Protein AF-A0A9P4HXP0-F1 (afdb_monomer)

Organism: NCBI:txid1314787

Sequence (269 aa):
MPNDDLSQYASSETDFYALLGAAPGQELSEKEINKLYRKATLKCHPDKNPDDPEAAEKFHLLGIAKDVLLDPAVRGLYDNARTAREQKAKANAQLNAKRRKMMADLEAAERGAKRKRGEEVDAEEKLQRELKRLAQDGLRRRREREEKLERERAEEERRESEKNRRKSAAHVFSATKDDLRPSTSQGAGMDAATPRKSSAQQFPGLQSAPSTPAGRFKPPAFSFSPKPSSGSSSSSNFEQSVLARLKAKQEEKRKLEQQIRTEEAEGAT

pLDDT: mean 76.58, std 19.37, range [32.06, 96.38]

Radius of gyration: 51.6 Å; Cα contacts (8 Å, |Δi|>4): 73; chains: 1; bounding box: 84×50×152 Å

Nearest PDB structures (foldseek):
  2ctq-assembly1_A  TM=7.562E-01  e=1.236E-04  Homo sapiens

Mean 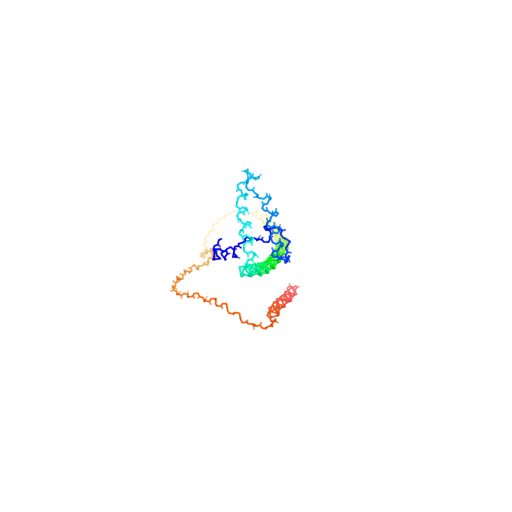predicted aligned error: 19.86 Å

Foldseek 3Di:
DPPVVLLVVLLDPDDLCVLLVHDPPDDDDLVRLVVSLVVNCVVLPCVVCVPDPCSVVSNVSSVSSSVQCNDPVSVVSSVVSVVVVVVVVVVVVVVVVVVVVVVVVVVVVVVVVVVVVVVVVVVVVVVVVVVVVVVVVVVVVVVVVVVVVVVVVVVVVVVVVVVVVVVVVVVVVVVPDDDDYDDDDDDDDDDDDDDDDDDDDDDDDDDDDDDDDDDDDDDPDPPPDDDDDDDDDPVPVVVVVVVVVVVVVVVVVVVVVVVVVVVVVVVVD

InterPro domains:
  IPR001623 DnaJ domain [PF00226] (15-79)
  IPR001623 DnaJ domain [PR00625] (37-52)
  IPR001623 DnaJ domain [PR00625] (54-74)
  IPR001623 DnaJ domain [PS50076] (15-82)
  IPR001623 DnaJ domain [SM00271] (14-74)
  IPR001623 DnaJ domain [cd06257] (15-71)
  IPR036869 Chaperone J-domain superfamily [G3DSA:1.10.287.110] (3-109)
  IPR036869 Chaperone J-domain superfamily [SSF46565] (11-84)
  IPR052094 Pre-mRNA-splicing and ERAD-associated protein [PTHR44313] (8-167)

Structure (mmCIF, N/CA/C/O backbone):
data_AF-A0A9P4HXP0-F1
#
_entry.id   AF-A0A9P4HXP0-F1
#
loop_
_atom_site.group_PDB
_atom_site.id
_atom_site.type_symbol
_atom_site.label_atom_id
_atom_site.label_alt_id
_atom_site.label_comp_id
_atom_site.label_asym_id
_atom_site.label_entity_id
_atom_site.label_seq_id
_atom_site.pdbx_PDB_ins_code
_atom_site.Cartn_x
_atom_site.Cartn_y
_atom_site.Cartn_z
_atom_site.occupancy
_atom_site.B_iso_or_equiv
_atom_site.auth_seq_id
_atom_site.auth_comp_id
_atom_site.auth_asym_id
_atom_site.auth_atom_id
_atom_site.pdbx_PDB_model_num
ATOM 1 N N . MET A 1 1 ? -33.321 -5.482 27.583 1.00 53.44 1 MET A N 1
ATOM 2 C CA . MET A 1 1 ? -33.337 -6.222 26.308 1.00 53.44 1 MET A CA 1
ATOM 3 C C . MET A 1 1 ? -33.005 -7.678 26.598 1.00 53.44 1 MET A C 1
ATOM 5 O O . MET A 1 1 ? -32.256 -7.900 27.546 1.00 53.44 1 MET A O 1
ATOM 9 N N . PRO A 1 2 ? -33.583 -8.653 25.883 1.00 63.62 2 PRO A N 1
ATOM 10 C CA . PRO A 1 2 ? -33.172 -10.054 25.978 1.00 63.62 2 PRO A CA 1
ATOM 11 C C . PRO A 1 2 ? -31.699 -10.206 25.569 1.00 63.62 2 PRO A C 1
ATOM 13 O O . PRO A 1 2 ? -31.248 -9.513 24.660 1.00 63.62 2 PRO A O 1
ATOM 16 N N . ASN A 1 3 ? -30.954 -11.114 26.206 1.00 62.19 3 ASN A N 1
ATOM 17 C CA . ASN A 1 3 ? -29.514 -11.292 25.955 1.00 62.19 3 ASN A CA 1
ATOM 18 C C . ASN A 1 3 ? -29.167 -11.684 24.506 1.00 62.19 3 ASN A C 1
ATOM 20 O O . ASN A 1 3 ? -28.092 -11.327 24.024 1.00 62.19 3 ASN A O 1
ATOM 24 N N . ASP A 1 4 ? -30.073 -12.361 23.794 1.00 65.88 4 ASP A N 1
ATOM 25 C CA . ASP A 1 4 ? -29.856 -12.764 22.397 1.00 65.88 4 ASP A CA 1
ATOM 26 C C . ASP A 1 4 ? -29.686 -11.565 21.451 1.00 65.88 4 ASP A C 1
ATOM 28 O O . ASP A 1 4 ? -28.867 -11.622 20.530 1.00 65.88 4 ASP A O 1
ATOM 32 N N . ASP A 1 5 ? -30.359 -10.443 21.718 1.00 76.88 5 ASP A N 1
ATOM 33 C CA . ASP A 1 5 ? -30.249 -9.237 20.891 1.00 76.88 5 ASP A CA 1
ATOM 34 C C . ASP A 1 5 ? -28.881 -8.557 21.062 1.00 76.88 5 ASP A C 1
ATOM 36 O O . ASP A 1 5 ? -28.326 -8.020 20.104 1.00 76.88 5 ASP A O 1
ATOM 40 N N . LEU A 1 6 ? -28.274 -8.635 22.254 1.00 82.38 6 LEU A N 1
ATOM 41 C CA . LEU A 1 6 ? -26.961 -8.034 22.521 1.00 82.38 6 LEU A CA 1
ATOM 42 C C . LEU A 1 6 ? -25.824 -8.727 21.758 1.00 82.38 6 LEU A C 1
ATOM 44 O O . LEU A 1 6 ? -24.848 -8.079 21.371 1.00 82.38 6 LEU A O 1
ATOM 48 N N . SER A 1 7 ? -25.953 -10.031 21.504 1.00 81.69 7 SER A N 1
ATOM 49 C CA . SER A 1 7 ? -24.954 -10.810 20.762 1.00 81.69 7 SER A CA 1
ATOM 50 C C . SER A 1 7 ? -24.792 -10.343 19.308 1.00 81.69 7 SER A C 1
ATOM 52 O O . SER A 1 7 ? -23.685 -10.357 18.762 1.00 81.69 7 SER A O 1
ATOM 54 N N . GLN A 1 8 ? -25.872 -9.853 18.693 1.00 84.38 8 GLN A N 1
ATOM 55 C CA . GLN A 1 8 ? -25.852 -9.318 17.331 1.00 84.38 8 GLN A CA 1
ATOM 56 C C . GLN A 1 8 ? -24.997 -8.049 17.266 1.00 84.38 8 GLN A C 1
ATOM 58 O O . GLN A 1 8 ? -24.161 -7.885 16.373 1.00 84.38 8 GLN A O 1
ATOM 63 N N . TYR A 1 9 ? -25.129 -7.192 18.279 1.00 82.94 9 TYR A N 1
ATOM 64 C CA . TYR A 1 9 ? -24.338 -5.974 18.409 1.00 82.94 9 TYR A CA 1
ATOM 65 C C . TYR A 1 9 ? -22.865 -6.252 18.728 1.00 82.94 9 TYR A C 1
ATOM 67 O O . TYR A 1 9 ? -22.007 -5.485 18.295 1.00 82.94 9 TYR A O 1
ATOM 75 N N . ALA A 1 10 ? -22.526 -7.373 19.371 1.00 81.38 10 ALA A N 1
ATOM 76 C CA . ALA A 1 10 ? -21.128 -7.766 19.592 1.00 81.38 10 ALA A CA 1
ATOM 77 C C . ALA A 1 10 ? -20.349 -7.997 18.278 1.00 81.38 10 ALA A C 1
ATOM 79 O O . ALA A 1 10 ? -19.135 -7.792 18.211 1.00 81.38 10 ALA A O 1
ATOM 80 N N . SER A 1 11 ? -21.046 -8.376 17.204 1.00 80.25 11 SER A N 1
ATOM 81 C CA . SER A 1 11 ? -20.449 -8.563 15.874 1.00 80.25 11 SER A CA 1
ATOM 82 C C . SER A 1 11 ? -20.436 -7.288 15.023 1.00 80.25 11 SER A C 1
ATOM 84 O O . SER A 1 11 ? -19.863 -7.287 13.934 1.00 80.25 11 SER A O 1
ATOM 86 N N . SER A 1 12 ? -21.054 -6.203 15.500 1.00 80.94 12 SER A N 1
ATOM 87 C CA . SER A 1 12 ? -21.196 -4.957 14.746 1.00 80.94 12 SER A CA 1
ATOM 88 C C . SER A 1 12 ? -19.871 -4.203 14.581 1.00 80.94 12 SER A C 1
ATOM 90 O O . SER A 1 12 ? -18.922 -4.355 15.358 1.00 80.94 12 SER A O 1
ATOM 92 N N . GLU A 1 13 ? -19.793 -3.372 13.538 1.00 80.06 13 GLU A N 1
ATOM 93 C CA . GLU A 1 13 ? -18.596 -2.590 13.199 1.00 80.06 13 GLU A CA 1
ATOM 94 C C . GLU A 1 13 ? -18.319 -1.424 14.162 1.00 80.06 13 GLU A C 1
ATOM 96 O O . GLU A 1 13 ? -17.215 -0.883 14.157 1.00 80.06 13 GLU A O 1
ATOM 101 N N . THR A 1 14 ? -19.281 -1.064 15.015 1.00 86.38 14 THR A N 1
ATOM 102 C CA . THR A 1 14 ? -19.185 0.085 15.920 1.00 86.38 14 THR A CA 1
ATOM 103 C C . THR A 1 14 ? -18.267 -0.181 17.108 1.00 86.38 14 THR A C 1
ATOM 105 O O . THR A 1 14 ? -18.372 -1.223 17.752 1.00 86.38 14 THR A O 1
ATOM 108 N N . ASP A 1 15 ? -17.405 0.788 17.438 1.00 89.50 15 ASP A N 1
ATOM 109 C CA . ASP A 1 15 ? -16.528 0.694 18.608 1.00 89.50 15 ASP A CA 1
ATOM 110 C C . ASP A 1 15 ? -17.211 1.229 19.881 1.00 89.50 15 ASP A C 1
ATOM 112 O O . ASP A 1 15 ? -17.262 2.438 20.126 1.00 89.50 15 ASP A O 1
ATOM 116 N N . PHE A 1 16 ? -17.723 0.323 20.716 1.00 91.00 16 PHE A N 1
ATOM 117 C CA . PHE A 1 16 ? -18.413 0.657 21.965 1.00 91.00 16 PHE A CA 1
ATOM 118 C C . PHE A 1 16 ? -17.507 1.293 23.028 1.00 91.00 16 PHE A C 1
ATOM 120 O O . PHE A 1 16 ? -17.979 2.121 23.812 1.00 91.00 16 PHE A O 1
ATOM 127 N N . TYR A 1 17 ? -16.206 0.976 23.043 1.00 91.00 17 TYR A N 1
ATOM 128 C CA . TYR A 1 17 ? -15.264 1.616 23.967 1.00 91.00 17 TYR A CA 1
ATOM 129 C C . TYR A 1 17 ? -15.032 3.075 23.569 1.00 91.00 17 TYR A C 1
ATOM 131 O O . TYR A 1 17 ? -15.075 3.966 24.422 1.00 91.00 17 TYR A O 1
ATOM 139 N N . ALA A 1 18 ? -14.854 3.329 22.269 1.00 90.50 18 ALA A N 1
ATOM 140 C CA . ALA A 1 18 ? -14.714 4.682 21.742 1.00 90.50 18 ALA A CA 1
ATOM 141 C C . ALA A 1 18 ? -15.996 5.507 21.943 1.00 90.50 18 ALA A C 1
ATOM 143 O O . ALA A 1 18 ? -15.914 6.677 22.314 1.00 90.50 18 ALA A O 1
ATOM 144 N N . LEU A 1 19 ? -17.174 4.892 21.781 1.00 91.19 19 LEU A N 1
ATOM 145 C CA . LEU A 1 19 ? -18.463 5.562 21.977 1.00 91.19 19 LEU A CA 1
ATOM 146 C C . LEU A 1 19 ? -18.665 6.044 23.425 1.00 91.19 19 LEU A C 1
ATOM 148 O O . LEU A 1 19 ? -19.164 7.144 23.653 1.00 91.19 19 LEU A O 1
ATOM 152 N N . LEU A 1 20 ? -18.220 5.260 24.411 1.00 90.75 20 LEU A N 1
ATOM 153 C CA . LEU A 1 20 ? -18.214 5.660 25.825 1.00 90.75 20 LEU A CA 1
ATOM 154 C C . LEU A 1 20 ? -17.103 6.670 26.168 1.00 90.75 20 LEU A C 1
ATOM 156 O O . LEU A 1 20 ? -17.081 7.210 27.277 1.00 90.75 20 LEU A O 1
ATOM 160 N N . GLY A 1 21 ? -16.192 6.947 25.231 1.00 88.38 21 GLY A N 1
ATOM 161 C CA . GLY A 1 21 ? -15.063 7.857 25.412 1.00 88.38 21 GLY A CA 1
ATOM 162 C C . GLY A 1 21 ? -13.899 7.250 26.195 1.00 88.38 21 GLY A C 1
ATOM 163 O O . GLY A 1 21 ? -13.184 7.981 26.882 1.00 88.38 21 GLY A O 1
ATOM 164 N N . ALA A 1 22 ? -13.728 5.929 26.141 1.00 89.50 22 ALA A N 1
ATOM 165 C CA . ALA A 1 22 ? -12.582 5.254 26.734 1.00 89.50 22 ALA A CA 1
ATOM 166 C C . ALA A 1 22 ? -11.331 5.392 25.858 1.00 89.50 22 ALA A C 1
ATOM 168 O O . ALA A 1 22 ? -11.416 5.478 24.631 1.00 89.50 22 ALA A O 1
ATOM 169 N N . ALA A 1 23 ? -10.155 5.391 26.488 1.00 85.50 23 ALA A N 1
ATOM 170 C CA . ALA A 1 23 ? -8.898 5.390 25.755 1.00 85.50 23 ALA A CA 1
ATOM 171 C C . ALA A 1 23 ? -8.666 4.027 25.066 1.00 85.50 23 ALA A C 1
ATOM 173 O O . ALA A 1 23 ? -9.051 2.982 25.603 1.00 85.50 23 ALA A O 1
ATOM 174 N N . PRO A 1 24 ? -8.019 4.003 23.887 1.00 78.81 24 PRO A N 1
ATOM 175 C CA . PRO A 1 24 ? -7.714 2.757 23.194 1.00 78.81 24 PRO A CA 1
ATOM 176 C C . PRO A 1 24 ? -6.791 1.877 24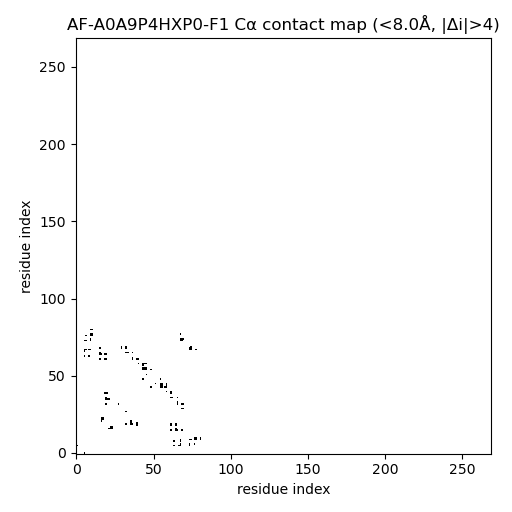.049 1.00 78.81 24 PRO A C 1
ATOM 178 O O . PRO A 1 24 ? -5.740 2.324 24.498 1.00 78.81 24 PRO A O 1
ATOM 181 N N . GLY A 1 25 ? -7.187 0.621 24.266 1.00 75.56 25 GLY A N 1
ATOM 182 C CA . GLY A 1 25 ? -6.420 -0.344 25.063 1.00 75.56 25 GLY A CA 1
ATOM 183 C C . GLY A 1 25 ? -6.584 -0.210 26.580 1.00 75.56 25 GLY A C 1
ATOM 184 O O . GLY A 1 25 ? -5.895 -0.907 27.316 1.00 75.56 25 GLY A O 1
ATOM 185 N N . GLN A 1 26 ? -7.480 0.658 27.061 1.00 82.56 26 GLN A N 1
ATOM 186 C CA . GLN A 1 26 ? -7.792 0.745 28.484 1.00 82.56 26 GLN A CA 1
ATOM 187 C C . GLN A 1 26 ? -8.734 -0.390 28.904 1.00 82.56 26 GLN A C 1
ATOM 189 O O . GLN A 1 26 ? -9.837 -0.525 28.372 1.00 82.56 26 GLN A O 1
ATOM 194 N N . GLU A 1 27 ? -8.329 -1.169 29.905 1.00 82.75 27 GLU A N 1
ATOM 195 C CA . GLU A 1 27 ? -9.231 -2.102 30.575 1.00 82.75 27 GLU A CA 1
ATOM 196 C C . GLU A 1 27 ? -10.169 -1.329 31.503 1.00 82.75 27 GLU A C 1
ATOM 198 O O . GLU A 1 27 ? -9.728 -0.655 32.431 1.00 82.75 27 GLU A O 1
ATOM 203 N N . LEU A 1 28 ? -11.473 -1.409 31.237 1.00 86.81 28 LEU A N 1
ATOM 204 C CA . LEU A 1 28 ? -12.489 -0.766 32.064 1.00 86.81 28 LEU A CA 1
ATOM 205 C C . LEU A 1 28 ? -13.119 -1.770 33.025 1.00 86.81 28 LEU A C 1
ATOM 207 O O . LEU A 1 28 ? -13.612 -2.828 32.608 1.00 86.81 28 LEU A O 1
ATOM 211 N N . SER A 1 29 ? -13.181 -1.379 34.295 1.00 91.31 29 SER A N 1
ATOM 212 C CA . SER A 1 29 ? -14.032 -2.031 35.293 1.00 91.31 29 SER A CA 1
ATOM 213 C C . SER A 1 29 ? -15.500 -1.622 35.103 1.00 91.31 29 SER A C 1
ATOM 215 O O . SER A 1 29 ? -15.795 -0.525 34.625 1.00 91.31 29 SER A O 1
ATOM 217 N N . GLU A 1 30 ? -16.449 -2.449 35.546 1.00 92.06 30 GLU A N 1
ATOM 218 C CA . GLU A 1 30 ? -17.895 -2.159 35.506 1.00 92.06 30 GLU A CA 1
ATOM 219 C C . GLU A 1 30 ? -18.257 -0.790 36.112 1.00 92.06 30 GLU A C 1
ATOM 221 O O . GLU A 1 30 ? -19.127 -0.068 35.612 1.00 92.06 30 GLU A O 1
ATOM 226 N N . LYS A 1 31 ? -17.559 -0.386 37.183 1.00 92.56 31 LYS A N 1
ATOM 227 C CA . LYS A 1 31 ? -17.748 0.928 37.823 1.00 92.56 31 LYS A CA 1
ATOM 228 C C . LYS A 1 31 ? -17.354 2.077 36.893 1.00 92.56 31 LYS A C 1
ATOM 230 O O . LYS A 1 31 ? -18.012 3.118 36.878 1.00 92.56 31 LYS A O 1
ATOM 235 N N . GLU A 1 32 ? -16.294 1.891 36.115 1.00 92.44 32 GLU A N 1
ATOM 236 C CA . GLU A 1 32 ? -15.801 2.885 35.164 1.00 92.44 32 GLU A CA 1
ATOM 237 C C . GLU A 1 32 ? -16.703 2.971 33.937 1.00 92.44 32 GLU A C 1
ATOM 239 O O . GLU A 1 32 ? -17.045 4.081 33.534 1.00 92.44 32 GLU A O 1
ATOM 244 N N . ILE A 1 33 ? -17.179 1.831 33.424 1.00 93.12 33 ILE A N 1
ATOM 245 C CA . ILE A 1 33 ? -18.159 1.767 32.327 1.00 93.12 33 ILE A CA 1
ATOM 246 C C . ILE A 1 33 ? -19.406 2.575 32.694 1.00 93.12 33 ILE A C 1
ATOM 248 O O . ILE A 1 33 ? -19.821 3.461 31.949 1.00 93.12 33 ILE A O 1
ATOM 252 N N . ASN A 1 34 ? -19.954 2.364 33.893 1.00 93.00 34 ASN A N 1
ATOM 253 C CA . ASN A 1 34 ? -21.115 3.118 34.368 1.00 93.00 34 ASN A CA 1
ATOM 254 C C . ASN A 1 34 ? -20.830 4.622 34.529 1.00 93.00 34 ASN A C 1
ATOM 256 O O . ASN A 1 34 ? -21.698 5.455 34.255 1.00 93.00 34 ASN A O 1
ATOM 260 N N . LYS A 1 35 ? -19.620 4.997 34.961 1.00 94.00 35 LYS A N 1
ATOM 261 C CA . LYS A 1 35 ? -19.204 6.403 35.086 1.00 94.00 35 LYS A CA 1
ATOM 262 C C . LYS A 1 35 ? -19.075 7.078 33.719 1.00 94.00 35 LYS A C 1
ATOM 264 O O . LYS A 1 35 ? -19.518 8.216 33.567 1.00 94.00 35 LYS A O 1
ATOM 269 N N . LEU A 1 36 ? -18.475 6.397 32.746 1.00 93.50 36 LEU A N 1
ATOM 270 C CA . LEU A 1 36 ? -18.322 6.879 31.374 1.00 93.50 36 LEU A CA 1
ATOM 271 C C . LEU A 1 36 ? -19.674 6.986 30.672 1.00 93.50 36 LEU A C 1
ATOM 273 O O . LEU A 1 36 ? -19.976 8.039 30.118 1.00 93.50 36 LEU A O 1
ATOM 277 N N . TYR A 1 37 ? -20.531 5.974 30.817 1.00 94.69 37 TYR A N 1
ATOM 278 C CA . TYR A 1 37 ? -21.897 5.985 30.302 1.00 94.69 37 TYR A CA 1
ATOM 279 C C . TYR A 1 37 ? -22.671 7.215 30.779 1.00 94.69 37 TYR A C 1
ATOM 281 O O . TYR A 1 37 ? -23.190 7.961 29.959 1.00 94.69 37 TYR A O 1
ATOM 289 N N . ARG A 1 38 ? -22.672 7.502 32.090 1.00 93.12 38 ARG A N 1
ATOM 290 C CA . ARG A 1 38 ? -23.335 8.700 32.642 1.00 93.12 38 ARG A CA 1
ATOM 291 C C . ARG A 1 38 ? -22.795 9.999 32.043 1.00 93.12 38 ARG A C 1
ATOM 293 O O . ARG A 1 38 ? -23.555 10.925 31.789 1.00 93.12 38 ARG A O 1
ATOM 300 N N . LYS A 1 39 ? -21.480 10.090 31.826 1.00 93.31 39 LYS A N 1
ATOM 301 C CA . LYS A 1 39 ? -20.865 11.272 31.203 1.00 93.31 39 LYS A CA 1
ATOM 302 C C . LYS A 1 39 ? -21.239 11.404 29.728 1.00 93.31 39 LYS A C 1
ATOM 304 O O . LYS A 1 39 ? -21.420 12.525 29.264 1.00 93.31 39 LYS A O 1
ATOM 309 N N . ALA A 1 40 ? -21.314 10.294 29.001 1.00 92.31 40 ALA A N 1
ATOM 310 C CA . ALA A 1 40 ? -21.646 10.271 27.582 1.00 92.31 40 ALA A CA 1
ATOM 311 C C . ALA A 1 40 ? -23.136 10.566 27.343 1.00 92.31 40 ALA A C 1
ATOM 313 O O . ALA A 1 40 ? -23.466 11.408 26.513 1.00 92.31 40 ALA A O 1
ATOM 314 N N . THR A 1 41 ? -24.037 9.980 28.134 1.00 91.50 41 THR A N 1
ATOM 315 C CA . THR A 1 41 ? -25.484 10.215 28.006 1.00 91.50 41 THR A CA 1
ATOM 316 C C . THR A 1 41 ? -25.886 11.642 28.336 1.00 91.50 41 THR A C 1
ATOM 318 O O . THR A 1 41 ? -26.741 12.191 27.655 1.00 91.50 41 THR A O 1
ATOM 321 N N . LEU A 1 42 ? -25.244 12.284 29.318 1.00 90.94 42 LEU A N 1
ATOM 322 C CA . LEU A 1 42 ? -25.490 13.700 29.618 1.00 90.94 42 LEU A CA 1
ATOM 323 C C . LEU A 1 42 ? -25.130 14.629 28.451 1.00 90.94 42 LEU A C 1
ATOM 325 O O . LEU A 1 42 ? -25.738 15.689 28.320 1.00 90.94 42 LEU A O 1
ATOM 329 N N . LYS A 1 43 ? -24.150 14.246 27.624 1.00 88.88 43 LYS A N 1
ATOM 330 C CA . LYS A 1 43 ? -23.747 15.009 26.434 1.00 88.88 43 LYS A CA 1
ATOM 331 C C . LYS A 1 43 ? -24.702 14.787 25.265 1.00 88.88 43 LYS A C 1
ATOM 333 O O . LYS A 1 43 ? -24.997 15.735 24.553 1.00 88.88 43 LYS A O 1
ATOM 338 N N . CYS A 1 44 ? -25.181 13.557 25.086 1.00 89.38 44 CYS A N 1
ATOM 339 C CA . CYS A 1 44 ? -26.028 13.152 23.960 1.00 89.38 44 CYS A CA 1
ATOM 340 C C . CYS A 1 44 ? -27.516 13.026 24.337 1.00 89.38 44 CYS A C 1
ATOM 342 O O . CYS A 1 44 ? -28.246 12.282 23.695 1.00 89.38 44 CYS A O 1
ATOM 344 N N . HIS A 1 45 ? -27.978 13.701 25.393 1.00 87.62 45 HIS A N 1
ATOM 345 C CA . HIS A 1 45 ? -29.357 13.556 25.857 1.00 87.62 45 HIS A CA 1
ATOM 346 C C . HIS A 1 45 ? -30.338 14.225 24.874 1.00 87.62 45 HIS A C 1
ATOM 348 O O . HIS A 1 45 ? -30.161 15.413 24.592 1.00 87.62 45 HIS A O 1
ATOM 354 N N . PRO A 1 46 ? -31.394 13.533 24.404 1.00 88.62 46 PRO A N 1
ATOM 355 C CA . PRO A 1 46 ? -32.307 14.072 23.389 1.00 88.62 46 PRO A CA 1
ATOM 356 C C . PRO A 1 46 ? -33.068 15.321 23.866 1.00 88.62 46 PRO A C 1
ATOM 358 O O . PRO A 1 46 ? -33.280 16.238 23.089 1.00 88.62 46 PRO A O 1
ATOM 361 N N . ASP A 1 47 ? -33.391 15.413 25.162 1.00 88.75 47 ASP A N 1
ATOM 362 C CA . ASP A 1 47 ? -34.042 16.603 25.755 1.00 88.75 47 ASP A CA 1
ATOM 363 C C . ASP A 1 47 ? -33.152 17.861 25.736 1.00 88.75 47 ASP A C 1
ATOM 365 O O . ASP A 1 47 ? -33.643 18.979 25.650 1.00 88.75 47 ASP A O 1
ATOM 369 N N . LYS A 1 48 ? -31.823 17.690 25.811 1.00 86.75 48 LYS A N 1
ATOM 370 C CA . LYS A 1 48 ? -30.871 18.815 25.799 1.00 86.75 48 LYS A CA 1
ATOM 371 C C . LYS A 1 48 ? -30.435 19.206 24.392 1.00 86.75 48 LYS A C 1
ATOM 373 O O . LYS A 1 48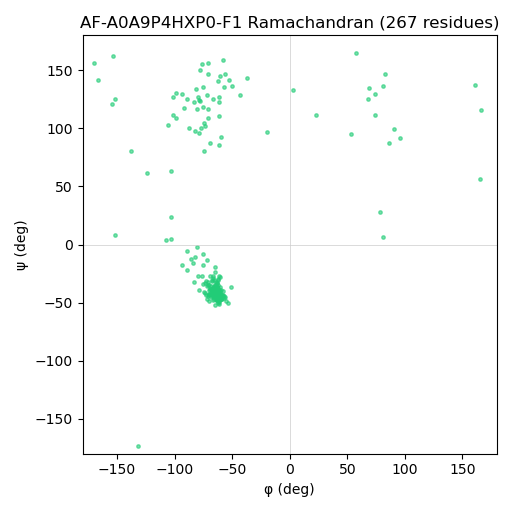 ? -29.989 20.332 24.203 1.00 86.75 48 LYS A O 1
ATOM 378 N N . ASN A 1 49 ? -30.560 18.281 23.443 1.00 86.75 49 ASN A N 1
ATOM 379 C CA . ASN A 1 49 ? -30.188 18.463 22.046 1.00 86.75 49 ASN A CA 1
ATOM 380 C C . ASN A 1 49 ? -31.395 18.165 21.132 1.00 86.75 49 ASN A C 1
ATOM 382 O O . ASN A 1 49 ? -31.326 17.228 20.337 1.00 86.75 49 ASN A O 1
ATOM 386 N N . PRO A 1 50 ? -32.506 18.919 21.240 1.00 83.19 50 PRO A N 1
ATOM 387 C CA . PRO A 1 50 ? -33.690 18.692 20.407 1.00 83.19 50 PRO A CA 1
ATOM 388 C C . PRO A 1 50 ? -33.433 18.957 18.912 1.00 83.19 50 PRO A C 1
ATOM 390 O O . PRO A 1 50 ? -34.170 18.452 18.070 1.00 83.19 50 PRO A O 1
ATOM 393 N N . ASP A 1 51 ? -32.381 19.714 18.587 1.00 85.06 51 ASP A N 1
ATOM 394 C CA . ASP A 1 51 ? -32.011 20.084 17.216 1.00 85.06 51 ASP A CA 1
ATOM 395 C C . ASP A 1 51 ? -31.142 19.029 16.501 1.00 85.06 51 ASP A C 1
ATOM 397 O O . ASP A 1 51 ? -30.955 19.118 15.288 1.00 85.06 51 ASP A O 1
ATOM 401 N N . ASP A 1 52 ? -30.598 18.038 17.225 1.00 85.75 52 ASP A N 1
ATOM 402 C CA . ASP A 1 52 ? -29.745 16.984 16.655 1.00 85.75 52 ASP A CA 1
ATOM 403 C C . ASP A 1 52 ? -30.509 15.648 16.557 1.00 85.75 52 ASP A C 1
ATOM 405 O O . ASP A 1 52 ? -30.654 14.945 17.564 1.00 85.75 52 ASP A O 1
ATOM 409 N N . PRO A 1 53 ? -30.973 15.240 15.359 1.00 83.44 53 PRO A N 1
ATOM 410 C CA . PRO A 1 53 ? -31.654 13.960 15.181 1.00 83.44 53 PRO A CA 1
ATOM 411 C C . PRO A 1 53 ? -30.732 12.756 15.443 1.00 83.44 53 PRO A C 1
ATOM 413 O O . PRO A 1 53 ? -31.215 11.694 15.836 1.00 83.44 53 PRO A O 1
ATOM 416 N N . GLU A 1 54 ? -29.408 12.910 15.311 1.00 86.06 54 GLU A N 1
ATOM 417 C CA . GLU A 1 54 ? -28.447 11.840 15.602 1.00 86.06 54 GLU A CA 1
ATOM 418 C C . GLU A 1 54 ? -28.250 11.626 17.111 1.00 86.06 54 GLU A C 1
ATOM 420 O O . GLU A 1 54 ? -27.738 10.583 17.531 1.00 86.06 54 GLU A O 1
ATOM 425 N N . ALA A 1 55 ? -28.637 12.589 17.958 1.00 87.12 55 ALA A N 1
ATOM 426 C CA . ALA A 1 55 ? -28.492 12.466 19.406 1.00 87.12 55 ALA A CA 1
ATOM 427 C C . ALA A 1 55 ? -29.329 11.302 19.956 1.00 87.12 55 ALA A C 1
ATOM 429 O O . ALA A 1 55 ? -28.857 10.565 20.824 1.00 87.12 55 ALA A O 1
ATOM 430 N N . ALA A 1 56 ? -30.531 11.087 19.410 1.00 87.12 56 ALA A N 1
ATOM 431 C CA . ALA A 1 56 ? -31.396 9.972 19.786 1.00 87.12 56 ALA A CA 1
ATOM 432 C C . ALA A 1 56 ? -30.765 8.611 19.438 1.00 87.12 56 ALA A C 1
ATOM 434 O O . ALA A 1 56 ? -30.748 7.702 20.271 1.00 87.12 56 ALA A O 1
ATOM 435 N N . GLU A 1 57 ? -30.178 8.487 18.245 1.00 88.94 57 GLU A N 1
ATOM 436 C CA . GLU A 1 57 ? -29.492 7.266 17.806 1.00 88.94 57 GLU A CA 1
ATOM 437 C C . GLU A 1 57 ? -28.233 6.992 18.637 1.00 88.94 57 GLU A C 1
ATOM 439 O O . GLU A 1 57 ? -28.032 5.878 19.128 1.00 88.94 57 GLU A O 1
ATOM 444 N N . LYS A 1 58 ? -27.410 8.021 18.880 1.00 89.38 58 LYS A N 1
ATOM 445 C CA . LYS A 1 58 ? -26.214 7.929 19.736 1.00 89.38 58 LYS A CA 1
ATOM 446 C C . LYS A 1 58 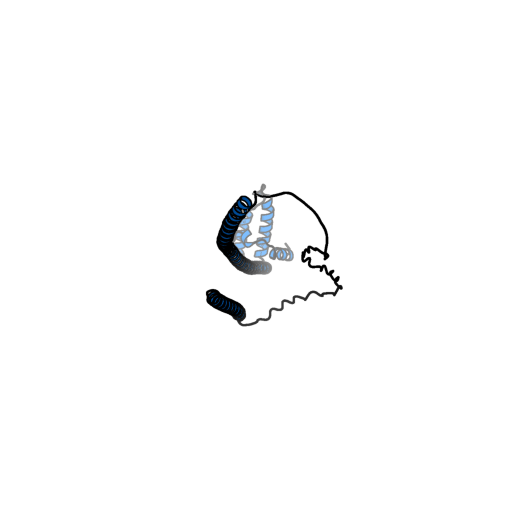? -26.581 7.551 21.168 1.00 89.38 58 LYS A C 1
ATOM 448 O O . LYS A 1 58 ? -25.891 6.738 21.776 1.00 89.38 58 LYS A O 1
ATOM 453 N N . PHE A 1 59 ? -27.668 8.100 21.710 1.00 90.31 59 PHE A N 1
ATOM 454 C CA . PHE A 1 59 ? -28.165 7.744 23.039 1.00 90.31 59 PHE A CA 1
ATOM 455 C C . PHE A 1 59 ? -28.582 6.271 23.111 1.00 90.31 59 PHE A C 1
ATOM 457 O O . PHE A 1 59 ? -28.227 5.574 24.064 1.00 90.31 59 PHE A O 1
ATOM 464 N N . HIS A 1 60 ? -29.278 5.774 22.086 1.00 89.25 60 HIS A N 1
ATOM 465 C CA . HIS A 1 60 ? -29.647 4.365 21.998 1.00 89.25 60 HIS A CA 1
ATOM 466 C C . HIS A 1 60 ? -28.411 3.454 21.918 1.00 89.25 60 HIS A C 1
ATOM 468 O O . HIS A 1 60 ? -28.284 2.511 22.702 1.00 89.25 60 HIS A O 1
ATOM 474 N N . LEU A 1 61 ? -27.450 3.793 21.052 1.00 91.06 61 LEU A N 1
ATOM 475 C CA . LEU A 1 61 ? -26.171 3.089 20.922 1.00 91.06 61 LEU A CA 1
ATOM 476 C C . LEU A 1 61 ? -25.354 3.108 22.220 1.00 91.06 61 LEU A C 1
ATOM 478 O O . LEU A 1 61 ? -24.727 2.107 22.550 1.00 91.06 61 LEU A O 1
ATOM 482 N N . LEU A 1 62 ? -25.376 4.202 22.988 1.00 92.31 62 LEU A N 1
ATOM 483 C CA . LEU A 1 62 ? -24.731 4.278 24.303 1.00 92.31 62 LEU A CA 1
ATOM 484 C C . LEU A 1 62 ? -25.357 3.305 25.308 1.00 92.31 62 LEU A C 1
ATOM 486 O O . LEU A 1 62 ? -24.636 2.723 26.121 1.00 92.31 62 LEU A O 1
ATOM 490 N N . GLY A 1 63 ? -26.681 3.129 25.259 1.00 91.50 63 GLY A N 1
ATOM 491 C CA . GLY A 1 63 ? -27.392 2.130 26.059 1.00 91.50 63 GLY A CA 1
ATOM 492 C C . GLY A 1 63 ? -26.937 0.714 25.714 1.00 91.50 63 GLY A C 1
ATOM 493 O O . GLY A 1 63 ? -26.506 -0.024 26.598 1.00 91.50 63 GLY A O 1
ATOM 494 N N . ILE A 1 64 ? -26.926 0.386 24.418 1.00 91.69 64 ILE A N 1
ATOM 495 C CA . ILE A 1 64 ? -26.443 -0.907 23.911 1.00 91.69 64 ILE A CA 1
ATOM 496 C C . ILE A 1 64 ? -24.979 -1.132 24.307 1.00 91.69 64 ILE A C 1
ATOM 498 O O . ILE A 1 64 ? -24.641 -2.189 24.829 1.00 91.69 64 ILE A O 1
ATOM 502 N N . ALA A 1 65 ? -24.116 -0.130 24.123 1.00 92.06 65 ALA A N 1
ATOM 503 C CA . ALA A 1 65 ? -22.696 -0.198 24.462 1.00 92.06 65 ALA A CA 1
ATOM 504 C C . ALA A 1 65 ? -22.474 -0.539 25.939 1.00 92.06 65 ALA A C 1
ATOM 506 O O . ALA A 1 65 ? -21.654 -1.391 26.273 1.00 92.06 65 ALA A O 1
ATOM 507 N N . LYS A 1 66 ? -23.215 0.120 26.834 1.00 93.06 66 LYS A N 1
ATOM 508 C CA . LYS A 1 66 ? -23.151 -0.151 28.269 1.00 93.06 66 LYS A CA 1
ATOM 509 C C . LYS A 1 66 ? -23.586 -1.586 28.568 1.00 93.06 66 LYS A C 1
ATOM 511 O O . LYS A 1 66 ? -22.884 -2.269 29.306 1.00 93.06 66 LYS A O 1
ATOM 516 N N . ASP A 1 67 ? -24.707 -2.037 28.014 1.00 91.94 67 ASP A N 1
ATOM 517 C CA . ASP A 1 67 ? -25.236 -3.364 28.329 1.00 91.94 67 ASP A CA 1
ATOM 518 C C . ASP A 1 67 ? -24.334 -4.484 27.759 1.00 91.94 67 ASP A C 1
ATOM 520 O O . ASP A 1 67 ? -24.054 -5.455 28.459 1.00 91.94 67 ASP A O 1
ATOM 524 N N . VAL A 1 68 ? -23.770 -4.301 26.556 1.00 91.50 68 VAL A N 1
ATOM 525 C CA . VAL A 1 68 ? -22.796 -5.223 25.930 1.00 91.50 68 VAL A CA 1
ATOM 526 C C . VAL A 1 68 ? -21.510 -5.345 26.751 1.00 91.50 68 VAL A C 1
ATOM 528 O O . VAL A 1 68 ? -20.965 -6.437 26.880 1.00 91.50 68 VAL A O 1
ATOM 531 N N . LEU A 1 69 ? -21.007 -4.235 27.301 1.00 90.38 69 LEU A N 1
ATOM 532 C CA . LEU A 1 69 ? -19.751 -4.225 28.058 1.00 90.38 69 LEU A CA 1
ATOM 533 C C . LEU A 1 69 ? -19.913 -4.618 29.534 1.00 90.38 69 LEU A C 1
ATOM 535 O O . LEU A 1 69 ? -18.908 -4.899 30.193 1.00 90.38 69 LEU A O 1
ATOM 539 N N . LEU A 1 70 ? -21.137 -4.609 30.070 1.00 91.62 70 LEU A N 1
ATOM 540 C CA . LEU A 1 70 ? -21.419 -5.069 31.432 1.00 91.62 70 LEU A CA 1
ATOM 541 C C . LEU A 1 70 ? -21.590 -6.588 31.517 1.00 91.62 70 LEU A C 1
ATOM 543 O O . LEU A 1 70 ? -21.220 -7.162 32.538 1.00 91.62 70 LEU A O 1
ATOM 547 N N . ASP A 1 71 ? -22.118 -7.239 30.478 1.00 91.19 71 ASP A N 1
ATOM 548 C CA . ASP A 1 71 ? -22.207 -8.701 30.439 1.00 91.19 71 ASP A CA 1
ATOM 549 C C . ASP A 1 71 ? -20.850 -9.314 30.029 1.00 91.19 71 ASP A C 1
ATOM 551 O O . ASP A 1 71 ? -20.397 -9.096 28.900 1.00 91.19 71 ASP A O 1
ATOM 555 N N . PRO A 1 72 ? -20.184 -10.108 30.891 1.00 90.31 72 PRO A N 1
ATOM 556 C CA . PRO A 1 72 ? -18.886 -10.696 30.572 1.00 90.31 72 PRO A CA 1
ATOM 557 C C . PRO A 1 72 ? -18.929 -11.658 29.375 1.00 90.31 72 PRO A C 1
ATOM 559 O O . PRO A 1 72 ? -17.941 -11.755 28.643 1.00 90.31 72 PRO A O 1
ATOM 562 N N . ALA A 1 73 ? -20.047 -12.354 29.142 1.00 91.25 73 ALA A N 1
ATOM 563 C CA . ALA A 1 73 ? -20.172 -13.290 28.028 1.00 91.25 73 ALA A CA 1
ATOM 564 C C . ALA A 1 73 ? -20.216 -12.544 26.687 1.00 91.25 73 ALA A C 1
ATOM 566 O O . ALA A 1 73 ? -19.462 -12.863 25.764 1.00 91.25 73 ALA A O 1
ATOM 567 N N . VAL A 1 74 ? -21.054 -11.508 26.596 1.00 90.81 74 VAL A N 1
ATOM 568 C CA . VAL A 1 74 ? -21.185 -10.686 25.384 1.00 90.81 74 VAL A CA 1
ATOM 569 C C . VAL A 1 74 ? -19.938 -9.824 25.168 1.00 90.81 74 VAL A C 1
ATOM 571 O O . VAL A 1 74 ? -19.456 -9.724 24.038 1.00 90.81 74 VAL A O 1
ATOM 574 N N . ARG A 1 75 ? -19.348 -9.277 26.239 1.00 91.19 75 ARG A N 1
ATOM 575 C CA . ARG A 1 75 ? -18.077 -8.539 26.182 1.00 91.19 75 ARG A CA 1
ATOM 576 C C . ARG A 1 75 ? -16.956 -9.392 25.597 1.00 91.19 75 ARG A C 1
ATOM 578 O O . ARG A 1 75 ? -16.242 -8.925 24.714 1.00 91.19 75 ARG A O 1
ATOM 585 N N . GLY A 1 76 ? -16.842 -10.652 26.022 1.00 90.56 76 GLY A N 1
ATOM 586 C CA . GLY A 1 76 ? -15.860 -11.585 25.470 1.00 90.56 76 GLY A CA 1
ATOM 587 C C . GLY A 1 76 ? -16.049 -11.825 23.968 1.00 90.56 76 GLY A C 1
ATOM 588 O O . GLY A 1 76 ? -15.078 -11.807 23.212 1.00 90.56 76 GLY A O 1
ATOM 589 N N . LEU A 1 77 ? -17.293 -11.993 23.507 1.00 90.94 77 LEU A N 1
ATOM 590 C CA . LEU A 1 77 ? -17.596 -12.119 22.075 1.00 90.94 77 LEU A CA 1
ATOM 591 C C . LEU A 1 77 ? -17.214 -10.855 21.295 1.00 90.94 77 LEU A C 1
ATOM 593 O O . LEU A 1 77 ? -16.606 -10.957 20.228 1.00 90.94 77 LEU A O 1
ATOM 597 N N . TYR A 1 78 ? -17.526 -9.679 21.838 1.00 90.94 78 TYR A N 1
ATOM 598 C CA . TYR A 1 78 ? -17.189 -8.394 21.232 1.00 90.94 78 TYR A CA 1
ATOM 599 C C . TYR A 1 78 ? -15.670 -8.184 21.137 1.00 90.94 78 TYR A C 1
ATOM 601 O O . TYR A 1 78 ? -15.155 -7.870 20.060 1.00 90.94 78 TYR A O 1
ATOM 609 N N . ASP A 1 79 ? -14.934 -8.430 22.223 1.00 90.56 79 ASP A N 1
ATOM 610 C CA . ASP A 1 79 ? -13.475 -8.293 22.267 1.00 90.56 79 ASP A CA 1
ATOM 611 C C . ASP A 1 79 ? -12.789 -9.293 21.309 1.00 90.56 79 ASP A C 1
ATOM 613 O O . ASP A 1 79 ? -11.858 -8.936 20.575 1.00 90.56 79 ASP A O 1
ATOM 617 N N . ASN A 1 80 ? -13.302 -10.525 21.212 1.00 91.38 80 ASN A N 1
ATOM 618 C CA . ASN A 1 80 ? -12.847 -11.515 20.231 1.00 91.38 80 ASN A CA 1
ATOM 619 C C . ASN A 1 80 ? -13.122 -11.065 18.787 1.00 91.38 80 ASN A C 1
ATOM 621 O O . ASN A 1 80 ? -12.239 -11.130 17.928 1.00 91.38 80 ASN A O 1
ATOM 625 N N . ALA A 1 81 ? -14.326 -10.564 18.501 1.00 90.56 81 ALA A N 1
ATOM 626 C CA . ALA A 1 81 ? -14.680 -10.063 17.176 1.00 90.56 81 ALA A CA 1
ATOM 627 C C . ALA A 1 81 ? -13.830 -8.845 16.783 1.00 90.56 81 ALA A C 1
ATOM 629 O O . ALA A 1 81 ? -13.433 -8.705 15.621 1.00 90.56 81 ALA A O 1
ATOM 630 N N . ARG A 1 82 ? -13.526 -7.961 17.737 1.00 89.56 82 ARG A N 1
ATOM 631 C CA . ARG A 1 82 ? -12.660 -6.795 17.540 1.00 89.56 82 ARG A CA 1
ATOM 632 C C . ARG A 1 82 ? -11.224 -7.209 17.223 1.00 89.56 82 ARG A C 1
ATOM 634 O O . ARG A 1 82 ? -10.672 -6.776 16.212 1.00 89.56 82 ARG A O 1
ATOM 641 N N . THR A 1 83 ? -10.626 -8.075 18.037 1.00 90.50 83 THR A N 1
ATOM 642 C CA . THR A 1 83 ? -9.245 -8.538 17.821 1.00 90.50 83 THR A CA 1
ATOM 643 C C . THR A 1 83 ? -9.105 -9.307 16.506 1.00 90.50 83 THR A C 1
ATOM 645 O O . THR A 1 83 ? -8.151 -9.075 15.760 1.00 90.50 83 THR A O 1
ATOM 648 N N . ALA A 1 84 ? -10.085 -10.143 16.150 1.00 91.50 84 ALA A N 1
ATOM 649 C CA . ALA A 1 84 ? -10.124 -10.833 14.862 1.00 91.50 84 ALA A CA 1
ATOM 650 C C . ALA A 1 84 ? -10.178 -9.853 13.673 1.00 91.50 84 ALA A C 1
ATOM 652 O O . ALA A 1 84 ? -9.456 -10.029 12.684 1.00 91.50 84 ALA A O 1
ATOM 653 N N . ARG A 1 85 ? -10.983 -8.783 13.769 1.00 89.88 85 ARG A N 1
ATOM 654 C CA . ARG A 1 85 ? -11.038 -7.711 12.758 1.00 89.88 85 ARG A CA 1
ATOM 655 C C . ARG A 1 85 ? -9.695 -7.000 12.613 1.00 89.88 85 ARG A C 1
ATOM 657 O O . ARG A 1 85 ? -9.211 -6.847 11.491 1.00 89.88 85 ARG A O 1
ATOM 664 N N . GLU A 1 86 ? -9.059 -6.630 13.720 1.00 89.69 86 GLU A N 1
ATOM 665 C CA . GLU A 1 86 ? -7.742 -5.986 13.709 1.00 89.69 86 GLU A CA 1
ATOM 666 C C . GLU A 1 86 ? -6.660 -6.891 13.101 1.00 89.69 86 GLU A C 1
ATOM 668 O O . GLU A 1 86 ? -5.845 -6.436 12.294 1.00 89.69 86 GLU A O 1
ATOM 673 N N . GLN A 1 87 ? -6.660 -8.185 13.430 1.00 92.88 87 GLN A N 1
ATOM 674 C CA . GLN A 1 87 ? -5.737 -9.160 12.845 1.00 92.88 87 GLN A CA 1
ATOM 675 C C . GLN A 1 87 ? -5.958 -9.315 11.336 1.00 92.88 87 GLN A C 1
ATOM 677 O O . GLN A 1 87 ? -4.996 -9.273 10.565 1.00 92.88 87 GLN A O 1
ATOM 682 N N . LYS A 1 88 ? -7.217 -9.418 10.892 1.00 93.19 88 LYS A N 1
ATOM 683 C CA . LYS A 1 88 ? -7.570 -9.490 9.467 1.00 93.19 88 LYS A CA 1
ATOM 684 C C . LYS A 1 88 ? -7.157 -8.221 8.720 1.00 93.19 88 LYS A C 1
ATOM 686 O O . LYS A 1 88 ? -6.606 -8.314 7.622 1.00 93.19 88 LYS A O 1
ATOM 691 N N . ALA A 1 89 ? -7.368 -7.047 9.314 1.00 92.56 89 ALA A N 1
ATOM 692 C CA . ALA A 1 89 ? -6.947 -5.770 8.747 1.00 92.56 89 ALA A CA 1
ATOM 693 C C . ALA A 1 89 ? -5.419 -5.694 8.604 1.00 92.56 89 ALA A C 1
ATOM 695 O O . ALA A 1 89 ? -4.923 -5.353 7.530 1.00 92.56 89 ALA A O 1
ATOM 696 N N . LYS A 1 90 ? -4.666 -6.098 9.637 1.00 94.75 90 LYS A N 1
ATOM 697 C CA . LYS A 1 90 ? -3.194 -6.174 9.600 1.00 94.75 90 LYS A CA 1
ATOM 698 C C . LYS A 1 90 ? -2.702 -7.146 8.527 1.00 94.75 90 LYS A C 1
ATOM 700 O O . LYS A 1 90 ? -1.825 -6.789 7.741 1.00 94.75 90 LYS A O 1
ATOM 705 N N . ALA A 1 91 ? -3.286 -8.340 8.439 1.00 94.38 91 ALA A N 1
ATOM 706 C CA . ALA A 1 91 ? -2.940 -9.324 7.415 1.00 94.38 91 ALA A CA 1
ATOM 707 C C . ALA A 1 91 ? -3.211 -8.786 5.999 1.00 94.38 91 ALA A C 1
ATOM 709 O O . ALA A 1 91 ? -2.347 -8.864 5.123 1.00 94.38 91 ALA A O 1
ATOM 710 N N . ASN A 1 92 ? -4.374 -8.169 5.777 1.00 95.25 92 ASN A N 1
ATOM 711 C CA . ASN A 1 92 ? -4.717 -7.570 4.489 1.00 95.25 92 ASN A CA 1
ATOM 712 C C . ASN A 1 92 ? -3.779 -6.402 4.134 1.00 95.25 92 ASN A C 1
ATOM 714 O O . ASN A 1 92 ? -3.296 -6.313 3.007 1.00 95.25 92 ASN A O 1
ATOM 718 N N . ALA A 1 93 ? -3.443 -5.544 5.101 1.00 95.81 93 ALA A N 1
ATOM 719 C CA . ALA A 1 93 ? -2.482 -4.460 4.910 1.00 95.81 93 ALA A CA 1
ATOM 720 C C . ALA A 1 93 ? -1.100 -4.988 4.491 1.00 95.81 93 ALA A C 1
ATOM 722 O O . ALA A 1 93 ? -0.507 -4.471 3.544 1.00 95.81 93 ALA A O 1
ATOM 723 N N . GLN A 1 94 ? -0.617 -6.065 5.119 1.00 95.12 94 GLN A N 1
ATOM 724 C CA . GLN A 1 94 ? 0.643 -6.711 4.739 1.00 95.12 94 GLN A CA 1
ATOM 725 C C . GLN A 1 94 ? 0.594 -7.293 3.321 1.00 95.12 94 GLN A C 1
ATOM 727 O O . GLN A 1 94 ? 1.549 -7.138 2.557 1.00 95.12 94 GLN A O 1
ATOM 732 N N . LEU A 1 95 ? -0.506 -7.946 2.939 1.00 95.69 95 LEU A N 1
ATOM 733 C CA . LEU A 1 95 ? -0.680 -8.473 1.582 1.00 95.69 95 LEU A CA 1
ATOM 734 C C . LEU A 1 95 ? -0.729 -7.351 0.543 1.00 95.69 95 LEU A C 1
ATOM 736 O O . LEU A 1 95 ? -0.081 -7.448 -0.498 1.00 95.69 95 LEU A O 1
ATOM 740 N N . ASN A 1 96 ? -1.439 -6.264 0.832 1.00 95.81 96 ASN A N 1
ATOM 741 C CA . ASN A 1 96 ? -1.521 -5.115 -0.063 1.00 95.81 96 ASN A CA 1
ATOM 742 C C . ASN A 1 96 ? -0.176 -4.394 -0.191 1.00 95.81 96 ASN A C 1
ATOM 744 O O . ASN A 1 96 ? 0.202 -4.018 -1.298 1.00 95.81 96 ASN A O 1
ATOM 748 N N . ALA A 1 97 ? 0.592 -4.272 0.893 1.00 96.06 97 ALA A N 1
ATOM 749 C CA . ALA A 1 97 ? 1.956 -3.752 0.839 1.00 96.06 97 ALA A CA 1
ATOM 750 C C . ALA A 1 97 ? 2.865 -4.628 -0.041 1.00 96.06 97 ALA A C 1
ATOM 752 O O . ALA A 1 97 ? 3.576 -4.108 -0.902 1.00 96.06 97 ALA A O 1
ATOM 753 N N . LYS A 1 98 ? 2.791 -5.961 0.101 1.00 95.75 98 LYS A N 1
ATOM 754 C CA . LYS A 1 98 ? 3.527 -6.908 -0.755 1.00 95.75 98 LYS A CA 1
ATOM 755 C C . LYS A 1 98 ? 3.135 -6.775 -2.228 1.00 95.75 98 LYS A C 1
ATOM 757 O O . LYS A 1 98 ? 4.017 -6.721 -3.080 1.00 95.75 98 LYS A O 1
ATOM 762 N N . ARG A 1 99 ? 1.835 -6.673 -2.530 1.00 96.38 99 ARG A N 1
ATOM 763 C CA . ARG A 1 99 ? 1.329 -6.456 -3.899 1.00 96.38 99 ARG A CA 1
ATOM 764 C C . ARG A 1 99 ? 1.857 -5.156 -4.499 1.00 96.38 99 ARG A C 1
ATOM 766 O O . ARG A 1 99 ? 2.347 -5.171 -5.621 1.00 96.38 99 ARG A O 1
ATOM 773 N N . ARG A 1 100 ? 1.809 -4.053 -3.745 1.00 95.38 100 ARG A N 1
ATOM 774 C CA . ARG A 1 100 ? 2.344 -2.753 -4.182 1.00 95.38 100 ARG A CA 1
ATOM 775 C C . ARG A 1 100 ? 3.838 -2.825 -4.477 1.00 95.38 100 ARG A C 1
ATOM 777 O O . ARG A 1 100 ? 4.266 -2.322 -5.507 1.00 95.38 100 ARG A O 1
ATOM 784 N N . LYS A 1 101 ? 4.614 -3.485 -3.612 1.00 96.25 101 LYS A N 1
ATOM 785 C CA . LYS A 1 101 ? 6.049 -3.682 -3.838 1.00 96.25 101 LYS A CA 1
ATOM 786 C C . LYS A 1 101 ? 6.313 -4.493 -5.108 1.00 96.25 101 LYS A C 1
ATOM 788 O O . LYS A 1 101 ? 7.080 -4.054 -5.949 1.00 96.25 101 LYS A O 1
ATOM 793 N N . MET A 1 102 ? 5.628 -5.625 -5.277 1.00 95.44 102 MET A N 1
ATOM 794 C CA . MET A 1 102 ? 5.762 -6.453 -6.480 1.00 95.44 102 MET A CA 1
ATOM 795 C C . MET A 1 102 ? 5.423 -5.667 -7.752 1.00 95.44 102 MET A C 1
ATOM 797 O O . MET A 1 102 ? 6.149 -5.754 -8.734 1.00 95.44 102 MET A O 1
ATOM 801 N N . MET A 1 103 ? 4.348 -4.876 -7.726 1.00 95.00 103 MET A N 1
ATOM 802 C CA . MET A 1 103 ? 3.965 -4.026 -8.852 1.00 95.00 103 MET A CA 1
ATOM 803 C C . MET A 1 103 ? 5.038 -2.976 -9.164 1.00 95.00 103 MET A C 1
ATOM 805 O O . MET A 1 103 ? 5.400 -2.812 -10.324 1.00 95.00 103 MET A O 1
ATOM 809 N N . ALA A 1 104 ? 5.579 -2.308 -8.144 1.00 95.62 104 ALA A N 1
ATOM 810 C CA . ALA A 1 104 ? 6.637 -1.318 -8.320 1.00 95.62 104 ALA A CA 1
ATOM 811 C C . ALA A 1 104 ? 7.931 -1.938 -8.875 1.00 95.62 104 ALA A C 1
ATOM 813 O O . ALA A 1 104 ? 8.547 -1.365 -9.772 1.00 95.62 104 ALA A O 1
ATOM 814 N N . ASP A 1 105 ? 8.317 -3.121 -8.387 1.00 94.62 105 ASP A N 1
ATOM 815 C CA . ASP A 1 105 ? 9.500 -3.846 -8.860 1.00 94.62 105 ASP A CA 1
ATOM 816 C C . ASP A 1 105 ? 9.338 -4.261 -10.337 1.00 94.62 105 ASP A C 1
ATOM 818 O O . ASP A 1 105 ? 10.264 -4.095 -11.135 1.00 94.62 105 ASP A O 1
ATOM 822 N N . LEU A 1 106 ? 8.146 -4.736 -10.726 1.00 94.44 106 LEU A N 1
ATOM 823 C CA . LEU A 1 106 ? 7.822 -5.063 -12.119 1.00 94.44 106 LEU A CA 1
ATOM 824 C C . LEU A 1 106 ? 7.842 -3.821 -13.015 1.00 94.44 106 LEU A C 1
ATOM 826 O O . LEU A 1 106 ? 8.480 -3.837 -14.065 1.00 94.44 106 LEU A O 1
ATOM 830 N N . GLU A 1 107 ? 7.209 -2.727 -12.593 1.00 94.31 107 GLU A N 1
ATOM 831 C CA . GLU A 1 107 ? 7.189 -1.477 -13.358 1.00 94.31 107 GLU A CA 1
ATOM 832 C C . GLU A 1 107 ? 8.603 -0.902 -13.536 1.00 94.31 107 GLU A C 1
ATOM 834 O O . GLU A 1 107 ? 8.965 -0.423 -14.614 1.00 94.31 107 GLU A O 1
ATOM 839 N N . ALA A 1 108 ? 9.438 -0.966 -12.495 1.00 94.50 108 ALA A N 1
ATOM 840 C CA . ALA A 1 108 ? 10.828 -0.537 -12.568 1.00 94.50 108 ALA A CA 1
ATOM 841 C C . ALA A 1 108 ? 11.628 -1.388 -13.566 1.00 94.50 108 ALA A C 1
ATOM 843 O O . ALA A 1 108 ? 12.379 -0.835 -14.378 1.00 94.50 108 ALA A O 1
ATOM 844 N N . ALA A 1 109 ? 11.435 -2.709 -13.550 1.00 92.75 109 ALA A N 1
ATOM 845 C CA . ALA A 1 109 ? 12.063 -3.618 -14.502 1.00 92.75 109 ALA A CA 1
ATOM 846 C C . ALA A 1 109 ? 11.608 -3.339 -15.945 1.00 92.75 109 ALA A C 1
ATOM 848 O O . ALA A 1 109 ? 12.448 -3.219 -16.842 1.00 92.75 109 ALA A O 1
ATOM 849 N N . GLU A 1 110 ? 10.305 -3.156 -16.175 1.00 93.50 110 GLU A N 1
ATOM 850 C CA . GLU A 1 110 ? 9.752 -2.829 -17.495 1.00 93.50 110 GLU A CA 1
ATOM 851 C C . GLU A 1 110 ? 10.255 -1.478 -18.009 1.00 93.50 110 GLU A C 1
ATOM 853 O O . GLU A 1 110 ? 10.672 -1.360 -19.164 1.00 93.50 110 GLU A O 1
ATOM 858 N N . ARG A 1 111 ? 10.295 -0.455 -17.148 1.00 90.75 111 ARG A N 1
ATOM 859 C CA . ARG A 1 111 ? 10.844 0.861 -17.493 1.00 90.75 111 ARG A CA 1
ATOM 860 C C . ARG A 1 111 ? 12.329 0.762 -17.835 1.00 90.75 111 ARG A C 1
ATOM 862 O O . ARG A 1 111 ? 12.765 1.377 -18.808 1.00 90.75 111 ARG A O 1
ATOM 869 N N . GLY A 1 112 ? 13.099 -0.020 -17.080 1.00 89.88 112 GLY A N 1
ATOM 870 C CA . GLY A 1 112 ? 14.510 -0.280 -17.363 1.00 89.88 112 GLY A CA 1
ATOM 871 C C . GLY A 1 112 ? 14.719 -0.948 -18.724 1.00 89.88 112 GLY A C 1
ATOM 872 O O . GLY A 1 112 ? 15.533 -0.484 -19.519 1.00 89.88 112 GLY A O 1
ATOM 873 N N . ALA A 1 113 ? 13.942 -1.988 -19.031 1.00 89.81 113 ALA A N 1
ATOM 874 C CA . ALA A 1 113 ? 14.002 -2.676 -20.319 1.00 89.81 113 ALA A CA 1
ATOM 875 C C . ALA A 1 113 ? 13.587 -1.767 -21.488 1.00 89.81 113 ALA A C 1
ATOM 877 O O . ALA A 1 113 ? 14.237 -1.766 -22.534 1.00 89.81 113 ALA A O 1
ATOM 878 N N . LYS A 1 114 ? 12.540 -0.953 -21.307 1.00 90.25 114 LYS A N 1
ATOM 879 C CA . LYS A 1 114 ? 12.075 -0.001 -22.324 1.00 90.25 114 LYS A CA 1
ATOM 880 C C . LYS A 1 114 ? 13.112 1.086 -22.612 1.00 90.25 114 LYS A C 1
ATOM 882 O O . LYS A 1 114 ? 13.304 1.428 -23.773 1.00 90.25 114 LYS A O 1
ATOM 887 N N . ARG A 1 115 ? 13.805 1.589 -21.582 1.00 89.50 115 ARG A N 1
ATOM 888 C CA . ARG A 1 115 ? 14.914 2.547 -21.739 1.00 89.50 115 ARG A CA 1
ATOM 889 C C . ARG A 1 115 ? 16.061 1.954 -22.548 1.00 89.50 115 ARG A C 1
ATOM 891 O O . ARG A 1 115 ? 16.435 2.550 -23.547 1.00 89.50 115 ARG A O 1
ATOM 898 N N . LYS A 1 116 ? 16.533 0.758 -22.178 1.00 89.06 116 LYS A N 1
ATOM 899 C CA . LYS A 1 116 ? 17.608 0.066 -22.908 1.00 89.06 116 LYS A CA 1
ATOM 900 C C . LYS A 1 116 ? 17.262 -0.141 -24.383 1.00 89.06 116 LYS A C 1
ATOM 902 O O . LYS A 1 116 ? 18.070 0.170 -25.244 1.00 89.06 116 LYS A O 1
ATOM 907 N N . ARG A 1 117 ? 16.036 -0.587 -24.681 1.00 86.25 117 ARG A N 1
ATOM 908 C CA . ARG A 1 117 ? 15.570 -0.716 -26.073 1.00 86.25 117 ARG A CA 1
ATOM 909 C C . ARG A 1 117 ? 15.557 0.620 -26.817 1.00 86.25 117 ARG A C 1
ATOM 911 O O . ARG A 1 117 ? 15.899 0.647 -27.989 1.00 86.25 117 ARG A O 1
ATOM 918 N N . GLY A 1 118 ? 15.154 1.708 -26.160 1.00 87.44 118 GLY A N 1
ATOM 919 C CA . GLY A 1 118 ? 15.206 3.048 -26.754 1.00 87.44 118 GLY A CA 1
ATOM 920 C C . GLY A 1 118 ? 16.636 3.469 -27.097 1.00 87.44 118 GLY A C 1
ATOM 921 O O . GLY A 1 118 ? 16.898 3.876 -28.221 1.00 87.44 118 GLY A O 1
ATOM 922 N N . GLU A 1 119 ? 17.569 3.277 -26.163 1.00 86.12 119 GLU A N 1
ATOM 923 C CA . GLU A 1 119 ? 18.991 3.584 -26.364 1.00 86.12 119 GLU A CA 1
ATOM 924 C C . GLU A 1 119 ? 19.618 2.757 -27.497 1.00 86.12 119 GLU A C 1
ATOM 926 O O . GLU A 1 119 ? 20.404 3.289 -28.280 1.00 86.12 119 GLU A O 1
ATOM 931 N N . GLU A 1 120 ? 19.257 1.475 -27.618 1.00 82.75 120 GLU A N 1
ATOM 932 C CA . GLU A 1 120 ? 19.697 0.609 -28.719 1.00 82.75 120 GLU A CA 1
ATOM 933 C C . GLU A 1 120 ? 19.191 1.109 -30.078 1.00 82.75 120 GLU A C 1
ATOM 935 O O . GLU A 1 120 ? 19.977 1.190 -31.020 1.00 82.75 120 GLU A O 1
ATOM 940 N N . VAL A 1 121 ? 17.915 1.501 -30.174 1.00 88.62 121 VAL A N 1
ATOM 941 C CA . VAL A 1 121 ? 17.332 2.058 -31.408 1.00 88.62 121 VAL A CA 1
ATOM 942 C C . VAL A 1 121 ? 17.996 3.384 -31.779 1.00 88.62 121 VAL A C 1
ATOM 944 O O . VAL A 1 121 ? 18.365 3.580 -32.935 1.00 88.62 121 VAL A O 1
ATOM 947 N N . ASP A 1 122 ? 18.214 4.272 -30.808 1.00 88.25 122 ASP A N 1
ATOM 948 C CA . ASP A 1 122 ? 18.889 5.553 -31.040 1.00 88.25 122 ASP A CA 1
ATOM 949 C C . ASP A 1 122 ? 20.346 5.354 -31.494 1.00 88.25 122 ASP A C 1
ATOM 951 O O . ASP A 1 122 ? 20.852 6.081 -32.355 1.00 88.25 122 ASP A O 1
ATOM 955 N N . ALA A 1 123 ? 21.048 4.375 -30.915 1.00 87.81 123 ALA A N 1
ATOM 956 C CA . ALA A 1 123 ? 22.406 4.018 -31.311 1.00 87.81 123 ALA A CA 1
ATOM 957 C C . ALA A 1 123 ? 22.444 3.411 -32.721 1.00 87.81 123 ALA A C 1
ATOM 959 O O . ALA A 1 123 ? 23.319 3.762 -33.517 1.00 87.81 123 ALA A O 1
ATOM 960 N N . GLU A 1 124 ? 21.487 2.545 -33.052 1.00 87.06 124 GLU A N 1
ATOM 961 C CA . GLU A 1 124 ? 21.359 1.957 -34.382 1.00 87.06 124 GLU A CA 1
ATOM 962 C C . GLU A 1 124 ? 21.050 3.024 -35.436 1.00 87.06 124 GLU A C 1
ATOM 964 O O . GLU A 1 124 ? 21.676 3.041 -36.495 1.00 87.06 124 GLU A O 1
ATOM 969 N N . GLU A 1 125 ? 20.167 3.977 -35.137 1.00 91.12 125 GLU A N 1
ATOM 970 C CA . GLU A 1 125 ? 19.853 5.068 -36.056 1.00 91.12 125 GLU A CA 1
ATOM 971 C C . GLU A 1 125 ? 21.078 5.963 -36.312 1.00 91.12 125 GLU A C 1
ATOM 973 O O . GLU A 1 125 ? 21.360 6.335 -37.457 1.00 91.12 125 GLU A O 1
ATOM 978 N N . LYS A 1 126 ? 21.859 6.270 -35.267 1.00 93.50 126 LYS A N 1
ATOM 979 C CA . LYS A 1 126 ? 23.136 6.991 -35.412 1.00 93.50 126 LYS A CA 1
ATOM 980 C C . LYS A 1 126 ? 24.109 6.221 -36.304 1.00 93.50 126 LYS A C 1
ATOM 982 O O . LYS A 1 126 ? 24.655 6.806 -37.240 1.00 93.50 126 LYS A O 1
ATOM 987 N N . LEU A 1 127 ? 24.259 4.916 -36.079 1.00 91.81 127 LEU A N 1
ATOM 988 C CA . LEU A 1 127 ? 25.128 4.058 -36.883 1.00 91.81 127 LEU A CA 1
ATOM 989 C C . LEU A 1 127 ? 24.681 3.999 -38.352 1.00 91.81 127 LEU A C 1
ATOM 991 O O . LEU A 1 127 ? 25.503 4.121 -39.260 1.00 91.81 127 LEU A O 1
ATOM 995 N N . GLN A 1 128 ? 23.380 3.857 -38.611 1.00 90.00 128 GLN A N 1
ATOM 996 C CA . GLN A 1 128 ? 22.831 3.840 -39.969 1.00 90.00 128 GLN A CA 1
ATOM 997 C C . GLN A 1 128 ? 23.073 5.167 -40.699 1.00 90.00 128 GLN A C 1
ATOM 999 O O . GLN A 1 128 ? 23.428 5.169 -41.882 1.00 90.00 128 GLN A O 1
ATOM 1004 N N . ARG A 1 129 ? 22.925 6.304 -40.007 1.00 92.31 129 ARG A N 1
ATOM 1005 C CA . ARG A 1 129 ? 23.233 7.629 -40.568 1.00 92.31 129 ARG A CA 1
ATOM 1006 C C . ARG A 1 129 ? 24.713 7.760 -40.923 1.00 92.31 129 ARG A C 1
ATOM 1008 O O . ARG A 1 129 ? 25.029 8.256 -42.006 1.00 92.31 129 ARG A O 1
ATOM 1015 N N . GLU A 1 130 ? 25.610 7.288 -40.061 1.00 88.06 130 GLU A N 1
ATOM 1016 C CA . GLU A 1 130 ? 27.054 7.290 -40.325 1.00 88.06 130 GLU A CA 1
ATOM 1017 C C . GLU A 1 130 ? 27.427 6.394 -41.513 1.00 88.06 130 GLU A C 1
ATOM 1019 O O . GLU A 1 130 ? 28.140 6.840 -42.414 1.00 88.06 130 GLU A O 1
ATOM 1024 N N . LEU A 1 131 ? 26.878 5.177 -41.581 1.00 88.06 131 LEU A N 1
ATOM 1025 C CA . LEU A 1 131 ? 27.068 4.267 -42.715 1.00 88.06 131 LEU A CA 1
ATOM 1026 C C . LEU A 1 131 ? 26.580 4.884 -44.028 1.00 88.06 131 LEU A C 1
ATOM 1028 O O . LEU A 1 131 ? 27.278 4.819 -45.040 1.00 88.06 131 LEU A O 1
ATOM 1032 N N . LYS A 1 132 ? 25.404 5.523 -44.019 1.00 92.94 132 LYS A N 1
ATOM 1033 C CA . LYS A 1 132 ? 24.843 6.181 -45.205 1.00 92.94 132 LYS A CA 1
ATOM 1034 C C . LYS A 1 132 ? 25.719 7.338 -45.680 1.00 92.94 132 LYS A C 1
ATOM 1036 O O . LYS A 1 132 ? 25.950 7.465 -46.882 1.00 92.94 132 LYS A O 1
ATOM 1041 N N . ARG A 1 133 ? 26.236 8.149 -44.752 1.00 92.88 133 ARG A N 1
ATOM 1042 C CA . ARG A 1 133 ? 27.181 9.230 -45.061 1.00 92.88 133 ARG A CA 1
ATOM 1043 C C . ARG A 1 133 ? 28.463 8.678 -45.687 1.00 92.88 133 ARG A C 1
ATOM 1045 O O . ARG A 1 133 ? 28.865 9.142 -46.749 1.00 92.88 133 ARG A O 1
ATOM 1052 N N . LEU A 1 134 ? 29.063 7.658 -45.074 1.00 86.75 134 LEU A N 1
ATOM 1053 C CA . LEU A 1 134 ? 30.295 7.044 -45.571 1.00 86.75 134 LEU A CA 1
ATOM 1054 C C . LEU A 1 134 ? 30.100 6.414 -46.959 1.00 86.75 134 LEU A C 1
ATOM 1056 O O . LEU A 1 134 ? 30.942 6.570 -47.843 1.00 86.75 134 LEU A O 1
ATOM 1060 N N . ALA A 1 135 ? 28.963 5.747 -47.176 1.00 89.44 135 ALA A N 1
ATOM 1061 C CA . ALA A 1 135 ? 28.603 5.179 -48.469 1.00 89.44 135 ALA A CA 1
ATOM 1062 C C . ALA A 1 135 ? 28.435 6.263 -49.544 1.00 89.44 135 ALA A C 1
ATOM 1064 O O . ALA A 1 135 ? 28.923 6.091 -50.661 1.00 89.44 135 ALA A O 1
ATOM 1065 N N . GLN A 1 136 ? 27.792 7.387 -49.211 1.00 87.69 136 GLN A N 1
ATOM 1066 C CA . GLN A 1 136 ? 27.610 8.517 -50.123 1.00 87.69 136 GLN A CA 1
ATOM 1067 C C . GLN A 1 136 ? 28.949 9.152 -50.516 1.00 87.69 136 GLN A C 1
ATOM 1069 O O . GLN A 1 136 ? 29.187 9.391 -51.702 1.00 87.69 136 GLN A O 1
ATOM 1074 N N . ASP A 1 137 ? 29.847 9.347 -49.548 1.00 88.12 137 ASP A N 1
ATOM 1075 C CA . ASP A 1 137 ? 31.202 9.842 -49.800 1.00 88.12 137 ASP A CA 1
ATOM 1076 C C . ASP A 1 137 ? 32.001 8.866 -50.686 1.00 88.12 137 ASP A C 1
ATOM 1078 O O . ASP A 1 137 ? 32.706 9.286 -51.607 1.00 88.12 137 ASP A O 1
ATOM 1082 N N . GLY A 1 138 ? 31.851 7.554 -50.472 1.00 90.12 138 GLY A N 1
ATOM 1083 C CA . GLY A 1 138 ? 32.459 6.520 -51.316 1.00 90.12 138 GLY A CA 1
ATOM 1084 C C . GLY A 1 138 ? 31.921 6.505 -52.754 1.00 90.12 138 GLY A C 1
ATOM 1085 O O . GLY A 1 138 ? 32.698 6.420 -53.707 1.00 90.12 138 GLY A O 1
ATOM 1086 N N . LEU A 1 139 ? 30.601 6.631 -52.927 1.00 88.00 139 LEU A N 1
ATOM 1087 C CA . LEU A 1 139 ? 29.933 6.746 -54.231 1.00 88.00 139 LEU A CA 1
ATOM 1088 C C . LEU A 1 139 ? 30.399 7.982 -55.001 1.00 88.00 139 LEU A C 1
ATOM 1090 O O . LEU A 1 139 ? 30.695 7.884 -56.190 1.00 88.00 139 LEU A O 1
ATOM 1094 N N . ARG A 1 140 ? 30.523 9.123 -54.319 1.00 86.62 140 ARG A N 1
ATOM 1095 C CA . ARG A 1 140 ? 31.008 10.367 -54.918 1.00 86.62 140 ARG A CA 1
ATOM 1096 C C . ARG A 1 140 ? 32.420 10.211 -55.479 1.00 86.62 140 ARG A C 1
ATOM 1098 O O . ARG A 1 140 ? 32.656 10.574 -56.624 1.00 86.62 140 ARG A O 1
ATOM 1105 N N . ARG A 1 141 ? 33.335 9.604 -54.718 1.00 83.50 141 ARG A N 1
ATOM 1106 C CA . ARG A 1 141 ? 34.717 9.367 -55.168 1.00 83.50 141 ARG A CA 1
ATOM 1107 C C . ARG A 1 141 ? 34.798 8.427 -56.372 1.00 83.50 141 ARG A C 1
ATOM 1109 O O . ARG A 1 141 ? 35.630 8.648 -57.246 1.00 83.50 141 ARG A O 1
ATOM 1116 N N . ARG A 1 142 ? 33.965 7.378 -56.423 1.00 86.12 142 ARG A N 1
ATOM 1117 C CA . ARG A 1 142 ? 33.897 6.480 -57.591 1.00 86.12 142 ARG A CA 1
ATOM 1118 C C . ARG A 1 142 ? 33.376 7.209 -58.822 1.00 86.12 142 ARG A C 1
ATOM 1120 O O . ARG A 1 142 ? 34.022 7.154 -59.858 1.00 86.12 142 ARG A O 1
ATOM 1127 N N . ARG A 1 143 ? 32.292 7.968 -58.668 1.00 84.56 143 ARG A N 1
ATOM 1128 C CA . ARG A 1 143 ? 31.710 8.760 -59.751 1.00 84.56 143 ARG A CA 1
ATOM 1129 C C . ARG A 1 143 ? 32.671 9.824 -60.281 1.00 84.56 143 ARG A C 1
ATOM 1131 O O . ARG A 1 143 ? 32.816 9.950 -61.484 1.00 84.56 143 ARG A O 1
ATOM 1138 N N . GLU A 1 144 ? 33.376 10.544 -59.409 1.00 85.88 144 GLU A N 1
ATOM 1139 C CA . GLU A 1 144 ? 34.389 11.528 -59.822 1.00 85.88 144 GLU A CA 1
ATOM 1140 C C . GLU A 1 144 ? 35.556 10.869 -60.583 1.00 85.88 144 GLU A C 1
ATOM 1142 O O . GLU A 1 144 ? 36.067 11.445 -61.542 1.00 85.88 144 GLU A O 1
ATOM 1147 N N . ARG A 1 145 ? 35.969 9.652 -60.196 1.00 80.19 145 ARG A N 1
ATOM 1148 C CA . ARG A 1 145 ? 36.982 8.872 -60.931 1.00 80.19 145 ARG A CA 1
ATOM 1149 C C . ARG A 1 145 ? 36.470 8.402 -62.293 1.00 80.19 145 ARG A C 1
ATOM 1151 O O . ARG A 1 145 ? 37.197 8.530 -63.272 1.00 80.19 145 ARG A O 1
ATOM 1158 N N . GLU A 1 146 ? 35.246 7.885 -62.353 1.00 77.75 146 GLU A N 1
ATOM 1159 C CA . GLU A 1 146 ? 34.602 7.445 -63.596 1.00 77.75 146 GLU A CA 1
ATOM 1160 C C . GLU A 1 146 ? 34.393 8.618 -64.561 1.00 77.75 146 GLU A C 1
ATOM 1162 O O . GLU A 1 146 ? 34.825 8.537 -65.706 1.00 77.75 146 GLU A O 1
ATOM 1167 N N . GLU A 1 147 ? 33.848 9.745 -64.090 1.00 87.75 147 GLU A N 1
ATOM 1168 C CA . GLU A 1 147 ? 33.656 10.960 -64.894 1.00 87.75 147 GLU A CA 1
ATOM 1169 C C . GLU A 1 147 ? 34.991 11.539 -65.381 1.00 87.75 147 GLU A C 1
ATOM 1171 O O . GLU A 1 147 ? 35.069 12.074 -66.487 1.00 87.75 147 GLU A O 1
ATOM 1176 N N . LYS A 1 148 ? 36.065 11.435 -64.586 1.00 90.19 148 LYS A N 1
ATOM 1177 C CA . LYS A 1 148 ? 37.402 11.860 -65.016 1.00 90.19 148 LYS A CA 1
ATOM 1178 C C . LYS A 1 148 ? 37.933 10.978 -66.149 1.00 90.19 148 LYS A C 1
ATOM 1180 O O . LYS A 1 148 ? 38.384 11.515 -67.156 1.00 90.19 148 LYS A O 1
ATOM 1185 N N . LEU A 1 149 ? 37.841 9.656 -66.005 1.00 84.94 149 LEU A N 1
ATOM 1186 C CA . LEU A 1 149 ? 38.242 8.709 -67.051 1.00 84.94 149 LEU A CA 1
ATOM 1187 C C . LEU A 1 149 ? 37.409 8.888 -68.326 1.00 84.94 149 LEU A C 1
ATOM 1189 O O . LEU A 1 149 ? 37.941 8.820 -69.429 1.00 84.94 149 LEU A O 1
ATOM 1193 N N . GLU A 1 150 ? 36.109 9.136 -68.187 1.00 88.38 150 GLU A N 1
ATOM 1194 C CA . GLU A 1 150 ? 35.211 9.376 -69.315 1.00 88.38 150 GLU A CA 1
ATOM 1195 C C . GLU A 1 150 ? 35.540 10.689 -70.036 1.00 88.38 150 GLU A C 1
ATOM 1197 O O . GLU A 1 150 ? 35.578 10.719 -71.265 1.00 88.38 150 GLU A O 1
ATOM 1202 N N . ARG A 1 151 ? 35.868 11.758 -69.297 1.00 89.19 151 ARG A N 1
ATOM 1203 C CA . ARG A 1 151 ? 36.354 13.018 -69.885 1.00 89.19 151 ARG A CA 1
ATOM 1204 C C . ARG A 1 151 ? 37.671 12.839 -70.626 1.00 89.19 151 ARG A C 1
ATOM 1206 O O . ARG A 1 151 ? 37.801 13.366 -71.725 1.00 89.19 151 ARG A O 1
ATOM 1213 N N . GLU A 1 152 ? 38.619 12.101 -70.055 1.00 87.19 152 GLU A N 1
ATOM 1214 C CA . GLU A 1 152 ? 39.897 11.804 -70.711 1.00 87.19 152 GLU A CA 1
ATOM 1215 C C . GLU A 1 152 ? 39.677 11.015 -72.013 1.00 87.19 152 GLU A C 1
ATOM 1217 O O . GLU A 1 152 ? 40.167 11.439 -73.060 1.00 87.19 152 GLU A O 1
ATOM 1222 N N . ARG A 1 153 ? 38.848 9.958 -71.997 1.00 87.88 153 ARG A N 1
ATOM 1223 C CA . ARG A 1 153 ? 38.480 9.204 -73.214 1.00 87.88 153 ARG A CA 1
ATOM 1224 C C . ARG A 1 153 ? 37.784 10.077 -74.258 1.00 87.88 153 ARG A C 1
ATOM 1226 O O . ARG A 1 153 ? 38.118 10.003 -75.436 1.00 87.88 153 ARG A O 1
ATOM 1233 N N . ALA A 1 154 ? 36.842 10.924 -73.845 1.00 89.75 154 ALA A N 1
ATOM 1234 C CA . ALA A 1 154 ? 36.133 11.820 -74.755 1.00 89.75 154 ALA A CA 1
ATOM 1235 C C . ALA A 1 154 ? 37.061 12.89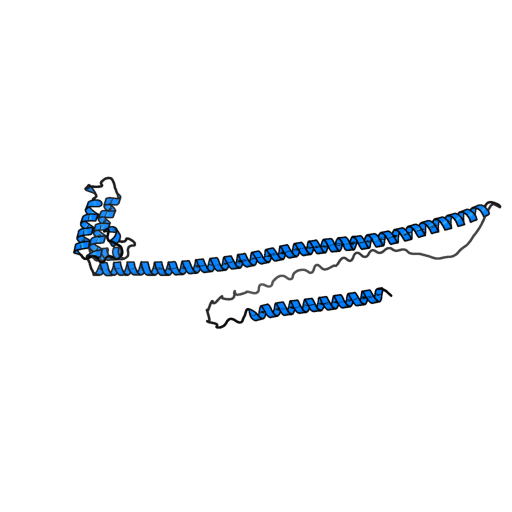1 -75.356 1.00 89.75 154 ALA A C 1
ATOM 1237 O O . ALA A 1 154 ? 36.920 13.257 -76.524 1.00 89.75 154 ALA A O 1
ATOM 1238 N N . GLU A 1 155 ? 38.024 13.410 -74.590 1.00 88.12 155 GLU A N 1
ATOM 1239 C CA . GLU A 1 155 ? 39.051 14.315 -75.111 1.00 88.12 155 GLU A CA 1
ATOM 1240 C C . GLU A 1 155 ? 39.996 13.614 -76.089 1.00 88.12 155 GLU A C 1
ATOM 1242 O O . GLU A 1 155 ? 40.353 14.206 -77.111 1.00 88.12 155 GLU A O 1
ATOM 1247 N N . GLU A 1 156 ? 40.378 12.366 -75.818 1.00 82.44 156 GLU A N 1
ATOM 1248 C CA . GLU A 1 156 ? 41.166 11.546 -76.740 1.00 82.44 156 GLU A CA 1
ATOM 1249 C C . GLU A 1 156 ? 40.414 11.275 -78.045 1.00 82.44 156 GLU A C 1
ATOM 1251 O O . GLU A 1 156 ? 40.958 11.573 -79.109 1.00 82.44 156 GLU A O 1
ATOM 1256 N N . GLU A 1 157 ? 39.147 10.853 -77.991 1.00 86.25 157 GLU A N 1
ATOM 1257 C CA . GLU A 1 157 ? 38.297 10.689 -79.180 1.00 86.25 157 GLU A CA 1
ATOM 1258 C C . GLU A 1 157 ? 38.124 12.005 -79.953 1.00 86.25 157 GLU A C 1
ATOM 1260 O O . GLU A 1 157 ? 38.143 12.031 -81.187 1.00 86.25 157 GLU A O 1
ATOM 1265 N N . ARG A 1 158 ? 37.987 13.144 -79.262 1.00 87.50 158 ARG A N 1
ATOM 1266 C CA . ARG A 1 158 ? 37.907 14.467 -79.908 1.00 87.50 158 ARG A CA 1
ATOM 1267 C C . ARG A 1 158 ? 39.218 14.859 -80.582 1.00 87.50 158 ARG A C 1
ATOM 1269 O O . ARG A 1 158 ? 39.202 15.357 -81.707 1.00 87.50 158 ARG A O 1
ATOM 1276 N N . ARG A 1 159 ? 40.359 14.611 -79.940 1.00 88.06 159 ARG A N 1
ATOM 1277 C CA . ARG A 1 159 ? 41.688 14.829 -80.536 1.00 88.06 159 ARG A CA 1
ATOM 1278 C C . ARG A 1 159 ? 41.921 13.903 -81.723 1.00 88.06 159 ARG A C 1
ATOM 1280 O O . ARG A 1 159 ? 42.501 14.325 -82.722 1.00 88.06 159 ARG A O 1
ATOM 1287 N N . GLU A 1 160 ? 41.488 12.654 -81.631 1.00 81.81 160 GLU A N 1
ATOM 1288 C CA . GLU A 1 160 ? 41.633 11.667 -82.694 1.00 81.81 160 GLU A CA 1
ATOM 1289 C C . GLU A 1 160 ? 40.717 11.975 -83.880 1.00 81.81 160 GLU A C 1
ATOM 1291 O O . GLU A 1 160 ? 41.179 11.994 -85.020 1.00 81.81 160 GLU A O 1
ATOM 1296 N N . SER A 1 161 ? 39.459 12.334 -83.631 1.00 82.62 161 SER A N 1
ATOM 1297 C CA . SER A 1 161 ? 38.531 12.793 -84.669 1.00 82.62 161 SER A CA 1
ATOM 1298 C C . SER A 1 161 ? 38.989 14.098 -85.319 1.00 82.62 161 SER A C 1
ATOM 1300 O O . SER A 1 161 ? 38.873 14.233 -86.534 1.00 82.62 161 SER A O 1
ATOM 1302 N N . GLU A 1 162 ? 39.591 15.034 -84.580 1.00 80.94 162 GLU A N 1
ATOM 1303 C CA . GLU A 1 162 ? 40.186 16.234 -85.171 1.00 80.94 162 GLU A CA 1
ATOM 1304 C C . GLU A 1 162 ? 41.411 15.899 -86.035 1.00 80.94 162 GLU A C 1
ATOM 1306 O O . GLU A 1 162 ? 41.538 16.419 -87.146 1.00 80.94 162 GLU A O 1
ATOM 1311 N N . LYS A 1 163 ? 42.288 14.991 -85.583 1.00 82.56 163 LYS A N 1
ATOM 1312 C CA . LYS A 1 163 ? 43.404 14.476 -86.395 1.00 82.56 163 LYS A CA 1
ATOM 1313 C C . LYS A 1 163 ? 42.892 13.778 -87.657 1.00 82.56 163 LYS A C 1
ATOM 1315 O O . LYS A 1 163 ? 43.403 14.053 -88.739 1.00 82.56 163 LYS A O 1
ATOM 1320 N N . ASN A 1 164 ? 41.872 12.929 -87.547 1.00 80.50 164 ASN A N 1
ATOM 1321 C CA . ASN A 1 164 ? 41.257 12.233 -88.678 1.00 80.50 164 ASN A CA 1
ATOM 1322 C C . ASN A 1 164 ? 40.545 13.207 -89.626 1.00 80.50 164 ASN A C 1
ATOM 1324 O O . ASN A 1 164 ? 40.656 13.063 -90.843 1.00 80.50 164 ASN A O 1
ATOM 1328 N N . ARG A 1 165 ? 39.900 14.258 -89.108 1.00 79.31 165 ARG A N 1
ATOM 1329 C CA . ARG A 1 165 ? 39.311 15.344 -89.907 1.00 79.31 165 ARG A CA 1
ATOM 1330 C C . ARG A 1 165 ? 40.376 16.162 -90.635 1.00 79.31 165 ARG A C 1
ATOM 1332 O O . ARG A 1 165 ? 40.194 16.493 -91.796 1.00 79.31 165 ARG A O 1
ATOM 1339 N N . ARG A 1 166 ? 41.505 16.472 -89.992 1.00 75.81 166 ARG A N 1
ATOM 1340 C CA . ARG A 1 166 ? 42.637 17.166 -90.634 1.00 75.81 166 ARG A CA 1
ATOM 1341 C C . ARG A 1 166 ? 43.290 16.303 -91.715 1.00 75.81 166 ARG A C 1
ATOM 1343 O O . ARG A 1 166 ? 43.572 16.811 -92.793 1.00 75.81 166 ARG A O 1
ATOM 1350 N N . LYS A 1 167 ? 43.479 15.005 -91.458 1.00 73.56 167 LYS A N 1
ATOM 1351 C CA . LYS A 1 167 ? 43.993 14.039 -92.446 1.00 73.56 167 LYS A CA 1
ATOM 1352 C C . LYS A 1 167 ? 43.051 13.893 -93.643 1.00 73.56 167 LYS A C 1
ATOM 1354 O O . LYS A 1 167 ? 43.504 13.962 -94.777 1.00 73.56 167 LYS A O 1
ATOM 1359 N N . SER A 1 168 ? 41.748 13.741 -93.402 1.00 70.75 168 SER A N 1
ATOM 1360 C CA . SER A 1 168 ? 40.747 13.657 -94.475 1.00 70.75 168 SER A CA 1
ATOM 1361 C C . SER A 1 168 ? 40.594 14.976 -95.236 1.00 70.75 168 SER A C 1
ATOM 1363 O O . SER A 1 168 ? 40.532 14.948 -96.456 1.00 70.75 168 SER A O 1
ATOM 1365 N N . ALA A 1 169 ? 40.636 16.135 -94.573 1.00 71.06 169 ALA A N 1
ATOM 1366 C CA . ALA A 1 169 ? 40.643 17.438 -95.243 1.00 71.06 169 ALA A CA 1
ATOM 1367 C C . ALA A 1 169 ? 41.906 17.657 -96.101 1.00 71.06 169 ALA A C 1
ATOM 1369 O O . ALA A 1 169 ? 41.805 18.177 -97.209 1.00 71.06 169 ALA A O 1
ATOM 1370 N N . ALA A 1 170 ? 43.080 17.213 -95.636 1.00 63.62 170 ALA A N 1
ATOM 1371 C CA . ALA A 1 170 ? 44.308 17.217 -96.434 1.00 63.62 170 ALA A CA 1
ATOM 1372 C C . ALA A 1 170 ? 44.219 16.268 -97.646 1.00 63.62 170 ALA A C 1
ATOM 1374 O O . ALA A 1 170 ? 44.726 16.597 -98.715 1.00 63.62 170 ALA A O 1
ATOM 1375 N N . HIS A 1 171 ? 43.532 15.129 -97.504 1.00 59.44 171 HIS A N 1
ATOM 1376 C CA . HIS A 1 171 ? 43.287 14.178 -98.593 1.00 59.44 171 HIS A CA 1
ATOM 1377 C C . HIS A 1 171 ? 42.265 14.699 -99.624 1.00 59.44 171 HIS A C 1
ATOM 1379 O O . HIS A 1 171 ? 42.437 14.501 -100.824 1.00 59.44 171 HIS A O 1
ATOM 1385 N N . VAL A 1 172 ? 41.238 15.434 -99.183 1.00 56.59 172 VAL A N 1
ATOM 1386 C CA . VAL A 1 172 ? 40.241 16.070 -100.063 1.00 56.59 172 VAL A CA 1
ATOM 1387 C C . VAL A 1 172 ? 40.840 17.253 -100.836 1.00 56.59 172 VAL A C 1
ATOM 1389 O O . VAL A 1 172 ? 40.524 17.426 -102.008 1.00 56.59 172 VAL A O 1
ATOM 1392 N N . PHE A 1 173 ? 41.770 18.016 -100.246 1.00 49.66 173 PHE A N 1
ATOM 1393 C CA . PHE A 1 173 ? 42.483 19.094 -100.950 1.00 49.66 173 PHE A CA 1
ATOM 1394 C C . PHE A 1 173 ? 43.408 18.579 -102.070 1.00 49.66 173 PHE A C 1
ATOM 1396 O O . PHE A 1 173 ? 43.626 19.281 -103.053 1.00 49.66 173 PHE A O 1
ATOM 1403 N N . SER A 1 174 ? 43.911 17.340 -101.977 1.00 51.91 174 SER A N 1
ATOM 1404 C CA . SER A 1 174 ? 44.672 16.704 -103.066 1.00 51.91 174 SER A CA 1
ATOM 1405 C C . SER A 1 174 ? 43.807 16.075 -104.165 1.00 51.91 174 SER A C 1
ATOM 1407 O O . SER A 1 174 ? 44.346 15.689 -105.196 1.00 51.91 174 SER A O 1
ATOM 1409 N N . ALA A 1 175 ? 42.490 15.958 -103.959 1.00 50.59 175 ALA A N 1
ATOM 1410 C CA . ALA A 1 175 ? 41.589 15.207 -104.838 1.00 50.59 175 ALA A CA 1
ATOM 1411 C C . ALA A 1 175 ? 40.658 16.085 -105.698 1.00 50.59 175 ALA A C 1
ATOM 1413 O O . ALA A 1 175 ? 39.828 15.556 -106.431 1.00 50.59 175 ALA A O 1
ATOM 1414 N N . THR A 1 176 ? 40.778 17.417 -105.656 1.00 48.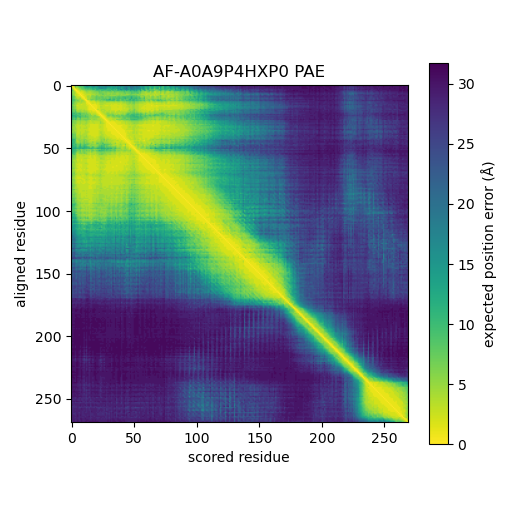78 176 THR A N 1
ATOM 1415 C CA . THR A 1 176 ? 40.032 18.315 -106.558 1.00 48.78 176 THR A CA 1
ATOM 1416 C C . THR A 1 176 ? 40.920 18.840 -107.684 1.00 48.78 176 THR A C 1
ATOM 1418 O O . THR A 1 176 ? 41.164 20.041 -107.798 1.00 48.78 176 THR A O 1
ATOM 1421 N N . LYS A 1 177 ? 41.406 17.922 -108.518 1.00 47.34 177 LYS A N 1
ATOM 1422 C CA . LYS A 1 177 ? 41.719 18.158 -109.928 1.00 47.34 177 LYS A CA 1
ATOM 1423 C C . LYS A 1 177 ? 41.543 16.812 -110.640 1.00 47.34 177 LYS A C 1
ATOM 1425 O O . LYS A 1 177 ? 42.125 15.831 -110.198 1.00 47.34 177 LYS A O 1
ATOM 1430 N N . ASP A 1 178 ? 40.707 16.818 -111.674 1.00 38.22 178 ASP A N 1
ATOM 1431 C CA . ASP A 1 178 ? 40.427 15.737 -112.637 1.00 38.22 178 ASP A CA 1
ATOM 1432 C C . ASP A 1 178 ? 39.188 14.830 -112.373 1.00 38.22 178 ASP A C 1
ATOM 1434 O O . ASP A 1 178 ? 39.217 13.820 -111.678 1.00 38.22 178 ASP A O 1
ATOM 1438 N N . ASP A 1 179 ? 38.083 15.290 -112.986 1.00 40.16 179 ASP A N 1
ATOM 1439 C CA . ASP A 1 179 ? 37.123 14.598 -113.876 1.00 40.16 179 ASP A CA 1
ATOM 1440 C C . ASP A 1 179 ? 36.055 13.559 -113.421 1.00 40.16 179 ASP A C 1
ATOM 1442 O O . ASP A 1 179 ? 36.301 12.409 -113.078 1.00 40.16 179 ASP A O 1
ATOM 1446 N N . LEU A 1 180 ? 34.793 14.013 -113.546 1.00 36.44 180 LEU A N 1
ATOM 1447 C CA . LEU A 1 180 ? 33.619 13.472 -114.280 1.00 36.44 180 LEU A CA 1
ATOM 1448 C C . LEU A 1 180 ? 33.500 11.957 -114.663 1.00 36.44 180 LEU A C 1
ATOM 1450 O O . LEU A 1 180 ? 34.054 11.546 -115.671 1.00 36.44 180 LEU A O 1
ATOM 1454 N N . ARG A 1 181 ? 32.536 11.255 -114.004 1.00 32.25 181 ARG A N 1
ATOM 1455 C CA . ARG A 1 181 ? 31.454 10.314 -114.501 1.00 32.25 181 ARG A CA 1
ATOM 1456 C C . ARG A 1 181 ? 31.799 9.031 -115.340 1.00 32.25 181 ARG A C 1
ATOM 1458 O O . ARG A 1 181 ? 32.766 9.046 -116.080 1.00 32.25 181 ARG A O 1
ATOM 1465 N N . PRO A 1 182 ? 30.873 8.038 -115.528 1.00 57.16 182 PRO A N 1
ATOM 1466 C CA . PRO A 1 182 ? 29.986 7.250 -114.631 1.00 57.16 182 PRO A CA 1
ATOM 1467 C C . PRO A 1 182 ? 30.018 5.695 -114.895 1.00 57.16 182 PRO A C 1
ATOM 1469 O O . PRO A 1 182 ? 30.686 5.236 -115.815 1.00 57.16 182 PRO A O 1
ATOM 1472 N N . SER A 1 183 ? 29.136 4.921 -114.212 1.00 32.06 183 SER A N 1
ATOM 1473 C CA . SER A 1 183 ? 28.602 3.573 -114.609 1.00 32.06 183 SER A CA 1
ATOM 1474 C C . SER A 1 183 ? 29.516 2.354 -114.263 1.00 32.06 183 SER A C 1
ATOM 1476 O O . SER A 1 183 ? 30.723 2.520 -114.286 1.00 32.06 183 SER A O 1
ATOM 1478 N N . THR A 1 184 ? 29.137 1.105 -113.919 1.00 32.41 184 THR A N 1
ATOM 1479 C CA . THR A 1 184 ? 27.894 0.319 -113.739 1.00 32.41 184 THR A CA 1
ATOM 1480 C C . THR A 1 184 ? 28.252 -1.044 -113.073 1.00 32.41 184 THR A C 1
ATOM 1482 O O . THR A 1 184 ? 29.367 -1.525 -113.230 1.00 32.41 184 THR A O 1
ATOM 1485 N N . SER A 1 185 ? 27.261 -1.663 -112.403 1.00 36.53 185 SER A N 1
ATOM 1486 C CA . SER A 1 185 ? 26.978 -3.114 -112.183 1.00 36.53 185 SER A CA 1
ATOM 1487 C C . SER A 1 185 ? 27.757 -4.041 -111.221 1.00 36.53 185 SER A C 1
ATOM 1489 O O . SER A 1 185 ? 28.940 -4.283 -111.405 1.00 36.53 185 SER A O 1
ATOM 1491 N N . GLN A 1 186 ? 26.932 -4.727 -110.395 1.00 36.16 186 GLN A N 1
ATOM 1492 C CA . GLN A 1 186 ? 26.972 -6.136 -109.915 1.00 36.16 186 GLN A CA 1
ATOM 1493 C C . GLN A 1 186 ? 28.103 -6.541 -108.945 1.00 36.16 186 GLN A C 1
ATOM 1495 O O . GLN A 1 186 ? 29.259 -6.259 -109.190 1.00 36.16 186 GLN A O 1
ATOM 1500 N N . GLY A 1 187 ? 27.905 -7.265 -107.837 1.00 33.03 187 GLY A N 1
ATOM 1501 C CA . GLY A 1 187 ? 26.759 -7.910 -107.186 1.00 33.03 187 GLY A CA 1
ATOM 1502 C C . GLY A 1 187 ? 27.293 -8.973 -106.196 1.00 33.03 187 GLY A C 1
ATOM 1503 O O . GLY A 1 187 ? 28.246 -9.656 -106.547 1.00 33.03 187 GLY A O 1
ATOM 1504 N N . ALA A 1 188 ? 26.731 -9.076 -104.980 1.00 36.41 188 ALA A N 1
ATOM 1505 C CA . ALA A 1 188 ? 26.743 -10.218 -104.024 1.00 36.41 188 ALA A CA 1
ATOM 1506 C C . ALA A 1 188 ? 26.249 -9.686 -102.655 1.00 36.41 188 ALA A C 1
ATOM 1508 O O . ALA A 1 188 ? 26.772 -8.681 -102.189 1.00 36.41 188 ALA A O 1
ATOM 1509 N N . GLY A 1 189 ? 25.106 -10.138 -102.114 1.00 33.66 189 GLY A N 1
ATOM 1510 C CA . GLY A 1 189 ? 25.014 -11.153 -101.040 1.00 33.66 189 GLY A CA 1
ATOM 1511 C C . GLY A 1 189 ? 25.575 -10.617 -99.703 1.00 33.66 189 GLY A C 1
ATOM 1512 O O . GLY A 1 189 ? 26.723 -10.213 -99.672 1.00 33.66 189 GLY A O 1
ATOM 1513 N N . MET A 1 190 ? 24.913 -10.604 -98.543 1.00 40.84 190 MET A N 1
ATOM 1514 C CA . MET A 1 190 ? 23.992 -11.574 -97.951 1.00 40.84 190 MET A CA 1
ATOM 1515 C C . MET A 1 190 ? 23.244 -10.935 -96.758 1.00 40.84 190 MET A C 1
ATOM 1517 O O . MET A 1 190 ? 23.799 -10.154 -95.991 1.00 40.84 190 MET A O 1
ATOM 1521 N N . ASP A 1 191 ? 21.974 -11.300 -96.678 1.00 33.78 191 ASP A N 1
ATOM 1522 C CA . ASP A 1 191 ? 20.995 -11.405 -95.590 1.00 33.78 191 ASP A CA 1
ATOM 1523 C C . ASP A 1 191 ? 21.285 -11.005 -94.118 1.00 33.78 191 ASP A C 1
ATOM 1525 O O . ASP A 1 191 ? 22.185 -11.503 -93.452 1.00 33.78 191 ASP A O 1
ATOM 1529 N N . ALA A 1 192 ? 20.306 -10.245 -93.601 1.00 36.16 192 ALA A N 1
ATOM 1530 C CA . ALA A 1 192 ? 19.444 -10.548 -92.445 1.00 36.16 192 ALA A CA 1
ATOM 1531 C C . ALA A 1 192 ? 19.879 -10.342 -90.971 1.00 36.16 192 ALA A C 1
ATOM 1533 O O . ALA A 1 192 ? 20.890 -10.822 -90.476 1.00 36.16 192 ALA A O 1
ATOM 1534 N N . ALA A 1 193 ? 18.888 -9.784 -90.256 1.00 35.31 193 ALA A N 1
ATOM 1535 C CA . ALA A 1 193 ? 18.479 -10.061 -88.874 1.00 35.31 193 ALA A CA 1
ATOM 1536 C C . ALA A 1 193 ? 19.108 -9.251 -87.718 1.00 35.31 193 ALA A C 1
ATOM 1538 O O . ALA A 1 193 ? 20.131 -9.583 -87.132 1.00 35.31 193 ALA A O 1
ATOM 1539 N N . THR A 1 194 ? 18.343 -8.246 -87.277 1.00 42.91 194 THR A N 1
ATOM 1540 C CA . THR A 1 194 ? 18.192 -7.853 -85.859 1.00 42.91 194 THR A CA 1
ATOM 1541 C C . THR A 1 194 ? 17.669 -9.058 -85.038 1.00 42.91 194 THR A C 1
ATOM 1543 O O . THR A 1 194 ? 17.009 -9.913 -85.633 1.00 42.91 194 THR A O 1
ATOM 1546 N N . PRO A 1 195 ? 17.834 -9.144 -83.693 1.00 52.12 195 PRO A N 1
ATOM 1547 C CA . PRO A 1 195 ? 16.967 -8.346 -82.815 1.00 52.12 195 PRO A CA 1
ATOM 1548 C C . PRO A 1 195 ? 17.510 -7.952 -81.420 1.00 52.12 195 PRO A C 1
ATOM 1550 O O . PRO A 1 195 ? 18.401 -8.555 -80.831 1.00 52.12 195 PRO A O 1
ATOM 1553 N N . ARG A 1 196 ? 16.823 -6.944 -80.867 1.00 48.41 196 ARG A N 1
ATOM 1554 C CA . ARG A 1 196 ? 16.696 -6.591 -79.443 1.00 48.41 196 ARG A CA 1
ATOM 1555 C C . ARG A 1 196 ? 16.160 -7.762 -78.595 1.00 48.41 196 ARG A C 1
ATOM 1557 O O . ARG A 1 196 ? 15.238 -8.435 -79.040 1.00 48.41 196 ARG A O 1
ATOM 1564 N N . LYS A 1 197 ? 16.606 -7.867 -77.335 1.00 41.09 197 LYS A N 1
ATOM 1565 C CA . LYS A 1 197 ? 15.899 -8.401 -76.137 1.00 41.09 197 LYS A CA 1
ATOM 1566 C C . LYS A 1 197 ? 16.558 -7.715 -74.924 1.00 41.09 197 LYS A C 1
ATOM 1568 O O . LYS A 1 197 ? 17.776 -7.701 -74.868 1.00 41.09 197 LYS A O 1
ATOM 1573 N N . SER A 1 198 ? 15.926 -6.951 -74.027 1.00 45.78 198 SER A N 1
ATOM 1574 C CA . SER A 1 198 ? 14.774 -7.174 -73.134 1.00 45.78 198 SER A CA 1
ATOM 1575 C C . SER A 1 198 ? 14.903 -8.423 -72.254 1.00 45.78 198 SER A C 1
ATOM 1577 O O . SER A 1 198 ? 14.506 -9.513 -72.660 1.00 45.78 198 SER A O 1
ATOM 1579 N N . SER A 1 199 ? 15.384 -8.241 -71.022 1.00 42.41 199 SER A N 1
ATOM 1580 C CA . SER A 1 199 ? 15.221 -9.203 -69.926 1.00 42.41 199 SER A CA 1
ATOM 1581 C C . SER A 1 199 ? 14.891 -8.463 -68.628 1.00 42.41 199 SER A C 1
ATOM 1583 O O . SER A 1 199 ? 15.749 -8.212 -67.784 1.00 42.41 199 SER A O 1
ATOM 1585 N N . ALA A 1 200 ? 13.617 -8.100 -68.490 1.00 45.12 200 ALA A N 1
ATOM 1586 C CA . ALA A 1 200 ? 12.993 -7.933 -67.190 1.00 45.12 200 ALA A CA 1
ATOM 1587 C C . ALA A 1 200 ? 12.823 -9.334 -66.587 1.00 45.12 200 ALA A C 1
ATOM 1589 O O . ALA A 1 200 ? 12.112 -10.163 -67.154 1.00 45.12 200 ALA A O 1
ATOM 1590 N N . GLN A 1 201 ? 13.486 -9.617 -65.467 1.00 48.38 201 GLN A N 1
ATOM 1591 C CA . GLN A 1 201 ? 13.142 -10.777 -64.651 1.00 48.38 201 GLN A CA 1
ATOM 1592 C C . GLN A 1 201 ? 11.966 -10.399 -63.750 1.00 48.38 201 GLN A C 1
ATOM 1594 O O . GLN A 1 201 ? 12.123 -9.768 -62.708 1.00 48.38 201 GLN A O 1
ATOM 1599 N N . GLN A 1 202 ? 10.771 -10.772 -64.199 1.00 45.22 202 GLN A N 1
ATOM 1600 C CA . GLN A 1 202 ? 9.623 -11.017 -63.337 1.00 45.22 202 GLN A CA 1
ATOM 1601 C C . GLN A 1 202 ? 9.774 -12.415 -62.732 1.00 45.22 202 GLN A C 1
ATOM 1603 O O . GLN A 1 202 ? 9.938 -13.394 -63.457 1.00 45.22 202 GLN A O 1
ATOM 1608 N N . PHE A 1 203 ? 9.698 -12.497 -61.407 1.00 38.62 203 PHE A N 1
ATOM 1609 C CA . PHE A 1 203 ? 9.470 -13.741 -60.679 1.00 38.62 203 PHE A CA 1
ATOM 1610 C C . PHE A 1 203 ? 7.974 -14.096 -60.756 1.00 38.62 203 PHE A C 1
ATOM 1612 O O . PHE A 1 203 ? 7.152 -13.277 -60.336 1.00 38.62 203 PHE A O 1
ATOM 1619 N N . PRO A 1 204 ? 7.584 -15.285 -61.250 1.00 46.75 204 PRO A N 1
ATOM 1620 C CA . PRO A 1 204 ? 6.225 -15.787 -61.115 1.00 46.75 204 PRO A CA 1
ATOM 1621 C C . PRO A 1 204 ? 6.130 -16.682 -59.871 1.00 46.75 204 PRO A C 1
ATOM 1623 O O . PRO A 1 204 ? 6.926 -17.604 -59.705 1.00 46.75 204 PRO A O 1
ATOM 1626 N N . GLY A 1 205 ? 5.149 -16.442 -58.996 1.00 37.97 205 GLY A N 1
ATOM 1627 C CA . GLY A 1 205 ? 4.894 -17.372 -57.893 1.00 37.97 205 GLY A CA 1
ATOM 1628 C C . GLY A 1 205 ? 4.005 -16.866 -56.763 1.00 37.97 205 GLY A C 1
ATOM 1629 O O 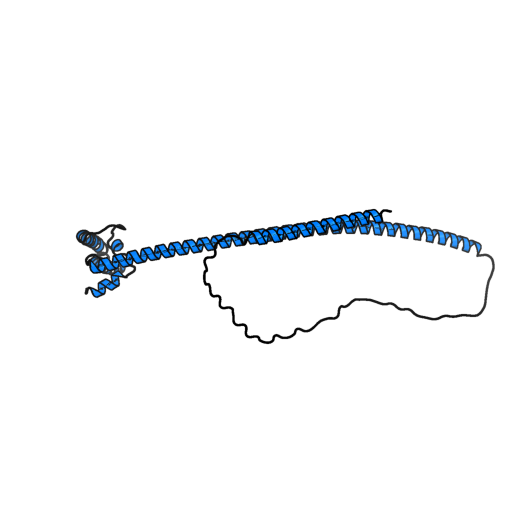. GLY A 1 205 ? 4.415 -16.925 -55.609 1.00 37.97 205 GLY A O 1
ATOM 1630 N N . LEU A 1 206 ? 2.776 -16.429 -57.062 1.00 41.16 206 LEU A N 1
ATOM 1631 C CA . LEU A 1 206 ? 1.690 -16.601 -56.094 1.00 41.16 206 LEU A CA 1
ATOM 1632 C C . LEU A 1 206 ? 1.367 -18.098 -56.048 1.00 41.16 206 LEU A C 1
ATOM 1634 O O . LEU A 1 206 ? 0.803 -18.638 -56.998 1.00 41.16 206 LEU A O 1
ATOM 1638 N N . GLN A 1 207 ? 1.715 -18.758 -54.947 1.00 44.03 207 GLN A N 1
ATOM 1639 C CA . GLN A 1 207 ? 1.060 -19.997 -54.550 1.00 44.03 207 GLN A CA 1
ATOM 1640 C C . GLN A 1 207 ? 0.067 -19.683 -53.436 1.00 44.03 207 GLN A C 1
ATOM 1642 O O . GLN A 1 207 ? 0.373 -19.034 -52.438 1.00 44.03 207 GLN A O 1
ATOM 1647 N N . SER A 1 208 ? -1.153 -20.123 -53.697 1.00 42.00 208 SER A N 1
ATOM 1648 C CA . SER A 1 208 ? -2.331 -20.116 -52.850 1.00 42.00 208 SER A CA 1
ATOM 1649 C C . SER A 1 208 ? -2.092 -20.743 -51.478 1.00 42.00 208 SER A C 1
ATOM 1651 O O . SER A 1 208 ? -1.463 -21.793 -51.357 1.00 42.00 208 SER A O 1
ATOM 1653 N N . ALA A 1 209 ? -2.696 -20.130 -50.464 1.00 44.56 209 ALA A N 1
ATOM 1654 C CA . ALA A 1 209 ? -2.870 -20.699 -49.137 1.00 44.56 209 ALA A CA 1
ATOM 1655 C C . ALA A 1 209 ? -3.619 -22.048 -49.184 1.00 44.56 209 ALA A C 1
ATOM 1657 O O . ALA A 1 209 ? -4.668 -22.127 -49.828 1.00 44.56 209 ALA A O 1
ATOM 1658 N N . PRO A 1 210 ? -3.175 -23.080 -48.447 1.00 54.12 210 PRO A N 1
ATOM 1659 C CA . PRO A 1 210 ? -4.060 -24.147 -48.020 1.00 54.12 210 PRO A CA 1
ATOM 1660 C C . PRO A 1 210 ? -4.802 -23.725 -46.746 1.00 54.12 210 PRO A C 1
ATOM 1662 O O . PRO A 1 210 ? -4.217 -23.392 -45.714 1.00 54.12 210 PRO A O 1
ATOM 1665 N N . SER A 1 211 ? -6.124 -23.750 -46.857 1.00 44.69 211 SER A N 1
ATOM 1666 C CA . SER A 1 211 ? -7.101 -23.655 -45.783 1.00 44.69 211 SER A CA 1
ATOM 1667 C C . SER A 1 211 ? -6.822 -24.635 -44.640 1.00 44.69 211 SER A C 1
ATOM 1669 O O . SER A 1 211 ? -6.569 -25.820 -44.851 1.00 44.69 211 SER A O 1
ATOM 1671 N N . THR A 1 212 ? -6.957 -24.116 -43.425 1.00 51.53 212 THR A N 1
ATOM 1672 C CA . THR A 1 212 ? -7.052 -24.810 -42.139 1.00 51.53 212 THR A CA 1
ATOM 1673 C C . THR A 1 212 ? -7.974 -26.038 -42.177 1.00 51.53 212 THR A C 1
ATOM 1675 O O . THR A 1 212 ? -9.152 -25.887 -42.502 1.00 51.53 212 THR A O 1
ATOM 1678 N N . PRO A 1 213 ? -7.534 -27.222 -41.714 1.00 50.19 213 PRO A N 1
ATOM 1679 C CA . PRO A 1 213 ? -8.445 -28.194 -41.133 1.00 50.19 213 PRO A CA 1
ATOM 1680 C C . PRO A 1 213 ? -8.575 -27.932 -39.628 1.00 50.19 213 PRO A C 1
ATOM 1682 O O . PRO A 1 213 ? -7.592 -27.856 -38.889 1.00 50.19 213 PRO A O 1
ATOM 1685 N N . ALA A 1 214 ? -9.821 -27.768 -39.188 1.00 56.09 214 ALA A N 1
ATOM 1686 C CA . ALA A 1 214 ? -10.227 -27.577 -37.805 1.00 56.09 214 ALA A CA 1
ATOM 1687 C C . ALA A 1 214 ? -9.803 -28.770 -36.926 1.00 56.09 214 ALA A C 1
ATOM 1689 O O . ALA A 1 214 ? -10.522 -29.756 -36.782 1.00 56.09 214 ALA A O 1
ATOM 1690 N N . GLY A 1 215 ? -8.621 -28.663 -36.321 1.00 43.81 215 GLY A N 1
ATOM 1691 C CA . GLY A 1 215 ? -8.154 -29.521 -35.238 1.00 43.81 215 GLY A CA 1
ATOM 1692 C C . GLY A 1 215 ? -8.512 -28.900 -33.892 1.00 43.81 215 GLY A C 1
ATOM 1693 O O . GLY A 1 215 ? -8.068 -27.805 -33.558 1.00 43.81 215 GLY A O 1
ATOM 1694 N N . ARG A 1 216 ? -9.337 -29.606 -33.123 1.00 60.62 216 ARG A N 1
ATOM 1695 C CA . ARG A 1 216 ? -9.845 -29.249 -31.794 1.00 60.62 216 ARG A CA 1
ATOM 1696 C C . ARG A 1 216 ? -8.693 -29.109 -30.783 1.00 60.62 216 ARG A C 1
ATOM 1698 O O . ARG A 1 216 ? -8.372 -30.057 -30.072 1.00 60.62 216 ARG A O 1
ATOM 1705 N N . PHE A 1 217 ? -8.065 -27.935 -30.708 1.00 47.38 217 PHE A N 1
ATOM 1706 C CA . PHE A 1 217 ? -7.061 -27.631 -29.686 1.00 47.38 217 PHE A CA 1
ATOM 1707 C C . PHE A 1 217 ? -7.746 -27.405 -28.336 1.00 47.38 217 PHE A C 1
ATOM 1709 O O . PHE A 1 217 ? -8.376 -26.381 -28.079 1.00 47.38 217 PHE A O 1
ATOM 1716 N N . LYS A 1 218 ? -7.632 -28.407 -27.466 1.00 59.91 218 LYS A N 1
ATOM 1717 C CA . LYS A 1 218 ? -7.932 -28.299 -26.039 1.00 59.91 218 LYS A CA 1
ATOM 1718 C C . LYS A 1 218 ? -6.890 -27.341 -25.434 1.00 59.91 218 LYS A C 1
ATOM 1720 O O . LYS A 1 218 ? -5.699 -27.585 -25.642 1.00 59.91 218 LYS A O 1
ATOM 1725 N N . PRO A 1 219 ? -7.276 -26.261 -24.732 1.00 58.84 219 PRO A N 1
ATOM 1726 C CA . PRO A 1 219 ? -6.288 -25.381 -24.118 1.00 58.84 219 PRO A CA 1
ATOM 1727 C C . PRO A 1 219 ? -5.497 -26.186 -23.076 1.00 58.84 219 PRO A C 1
ATOM 1729 O O . PRO A 1 219 ? -6.099 -27.010 -22.375 1.00 58.84 219 PRO A O 1
ATOM 1732 N N . PRO A 1 220 ? -4.171 -25.997 -22.950 1.00 53.47 220 PRO A N 1
ATOM 1733 C CA . PRO A 1 220 ? -3.440 -26.611 -21.855 1.00 53.47 220 PRO A CA 1
ATOM 1734 C C . PRO A 1 220 ? -4.010 -26.068 -20.542 1.00 53.47 220 PRO A C 1
ATOM 1736 O O . PRO A 1 220 ? -4.054 -24.857 -20.319 1.00 53.47 220 PRO A O 1
ATOM 1739 N N . ALA A 1 221 ? -4.484 -26.970 -19.684 1.00 51.97 221 ALA A N 1
ATOM 1740 C CA . ALA A 1 221 ? -4.873 -26.629 -18.328 1.00 51.97 221 ALA A CA 1
ATOM 1741 C C . ALA A 1 221 ? -3.632 -26.096 -17.606 1.00 51.97 221 ALA A C 1
ATOM 1743 O O . ALA A 1 221 ? -2.680 -26.834 -17.353 1.00 51.97 221 ALA A O 1
ATOM 1744 N N . PHE A 1 222 ? -3.627 -24.799 -17.311 1.00 50.56 222 PHE A N 1
ATOM 1745 C CA . PHE A 1 222 ? -2.578 -24.163 -16.530 1.00 50.56 222 PHE A CA 1
ATOM 1746 C C . PHE A 1 222 ? -2.774 -24.556 -15.059 1.00 50.56 222 PHE A C 1
ATOM 1748 O O . PHE A 1 222 ? -3.378 -23.833 -14.271 1.00 50.56 222 PHE A O 1
ATOM 1755 N N . SER A 1 223 ? -2.321 -25.753 -14.689 1.00 47.59 223 SER A N 1
ATOM 1756 C CA . SER A 1 223 ? -2.246 -26.170 -13.293 1.00 47.59 223 SER A CA 1
ATOM 1757 C C . SER A 1 223 ? -1.008 -25.533 -12.669 1.00 47.59 223 SER A C 1
ATOM 1759 O O . SER A 1 223 ? 0.108 -26.041 -12.799 1.00 47.59 223 SER A O 1
ATOM 1761 N N . PHE A 1 224 ? -1.200 -24.398 -12.000 1.00 54.19 224 PHE A N 1
ATOM 1762 C CA . PHE A 1 224 ? -0.195 -23.827 -11.111 1.00 54.19 224 PHE A CA 1
ATOM 1763 C C . PHE A 1 224 ? -0.059 -24.731 -9.879 1.00 54.19 224 PHE A C 1
ATOM 1765 O O . PHE A 1 224 ? -0.739 -24.555 -8.871 1.00 54.19 224 PHE A O 1
ATOM 1772 N N . SER A 1 225 ? 0.807 -25.736 -9.977 1.00 47.22 225 SER A N 1
ATOM 1773 C CA . SER A 1 225 ? 1.340 -26.437 -8.812 1.00 47.22 225 SER A CA 1
ATOM 1774 C C . SER A 1 225 ? 2.722 -25.861 -8.512 1.00 47.22 225 SER A C 1
ATOM 1776 O O . SER A 1 225 ? 3.654 -26.111 -9.281 1.00 47.22 225 SER A O 1
ATOM 1778 N N . PRO A 1 226 ? 2.897 -25.088 -7.428 1.00 46.69 226 PRO A N 1
ATOM 1779 C CA . PRO A 1 226 ? 4.211 -24.604 -7.047 1.00 46.69 226 PRO A CA 1
ATOM 1780 C C . PRO A 1 226 ? 5.000 -25.780 -6.461 1.00 46.69 226 PRO A C 1
ATOM 1782 O O . PRO A 1 226 ? 4.784 -26.185 -5.321 1.00 46.69 226 PRO A O 1
ATOM 1785 N N . LYS A 1 227 ? 5.912 -26.356 -7.250 1.00 46.50 227 LYS A N 1
ATOM 1786 C CA . LYS A 1 227 ? 6.985 -27.198 -6.708 1.00 46.50 227 LYS A CA 1
ATOM 1787 C C . LYS A 1 227 ? 8.110 -26.284 -6.203 1.00 46.50 227 LYS A C 1
ATOM 1789 O O . LYS A 1 227 ? 8.498 -25.372 -6.934 1.00 46.50 227 LYS A O 1
ATOM 1794 N N . PRO A 1 228 ? 8.662 -26.509 -5.000 1.00 51.41 228 PRO A N 1
ATOM 1795 C CA . PRO A 1 228 ? 9.820 -25.763 -4.528 1.00 51.41 228 PRO A CA 1
ATOM 1796 C C . PRO A 1 228 ? 11.078 -26.301 -5.224 1.00 51.41 228 PRO A C 1
ATOM 1798 O O . PRO A 1 228 ? 11.597 -27.349 -4.849 1.00 51.41 228 PRO A O 1
ATOM 1801 N N . SER A 1 229 ? 11.562 -25.613 -6.262 1.00 37.59 229 SER A N 1
ATOM 1802 C CA . SER A 1 229 ? 12.854 -25.920 -6.885 1.00 37.59 229 SER A CA 1
ATOM 1803 C C . SER A 1 229 ? 13.926 -24.944 -6.411 1.00 37.59 229 SER A C 1
ATOM 1805 O O . SER A 1 229 ? 13.919 -23.756 -6.730 1.00 37.59 229 SER A O 1
ATOM 1807 N N . SER A 1 230 ? 14.848 -25.506 -5.645 1.00 45.66 230 SER A N 1
ATOM 1808 C CA . SER A 1 230 ? 16.196 -25.036 -5.361 1.00 45.66 230 SER A CA 1
ATOM 1809 C C . SER A 1 230 ? 16.914 -24.380 -6.549 1.00 45.66 230 SER A C 1
ATOM 1811 O O . SER A 1 230 ? 16.891 -24.908 -7.657 1.00 45.66 230 SER A O 1
ATOM 1813 N N . GLY A 1 231 ? 17.693 -23.334 -6.258 1.00 42.50 231 GLY A N 1
ATOM 1814 C CA . GLY A 1 231 ? 19.021 -23.166 -6.859 1.00 42.50 231 GLY A CA 1
ATOM 1815 C C . GLY A 1 231 ? 19.104 -22.469 -8.219 1.00 42.50 231 GLY A C 1
ATOM 1816 O O . GLY A 1 231 ? 19.202 -23.109 -9.261 1.00 42.50 231 GLY A O 1
ATOM 1817 N N . SER A 1 232 ? 19.187 -21.139 -8.161 1.00 48.28 232 SER A N 1
ATOM 1818 C CA . SER A 1 232 ? 19.863 -20.233 -9.105 1.00 48.28 232 SER A CA 1
ATOM 1819 C C . SER A 1 232 ? 20.924 -20.894 -10.011 1.00 48.28 232 SER A C 1
ATOM 1821 O O . SER A 1 232 ? 22.080 -21.028 -9.617 1.00 48.28 232 SER A O 1
ATOM 1823 N N . SER A 1 233 ? 20.560 -21.265 -11.243 1.00 48.31 233 SER A N 1
ATOM 1824 C CA . SER A 1 233 ? 21.527 -21.711 -12.269 1.00 48.31 233 SER A CA 1
ATOM 1825 C C . SER A 1 233 ? 21.098 -21.446 -13.725 1.00 48.31 233 SER A C 1
ATOM 1827 O O . SER A 1 233 ? 21.771 -21.884 -14.653 1.00 48.31 233 SER A O 1
ATOM 1829 N N . SER A 1 234 ? 20.009 -20.702 -13.972 1.00 50.09 234 SER A N 1
ATOM 1830 C CA . SER A 1 234 ? 19.485 -20.489 -15.335 1.00 50.09 234 SER A CA 1
ATOM 1831 C C . SER A 1 234 ? 19.988 -19.217 -16.039 1.00 50.09 234 SER A C 1
ATOM 1833 O O . SER A 1 234 ? 19.943 -19.163 -17.266 1.00 50.09 234 SER A O 1
ATOM 1835 N N . SER A 1 235 ? 20.537 -18.229 -15.318 1.00 52.78 235 SER A N 1
ATOM 1836 C CA . SER A 1 235 ? 21.089 -17.000 -15.927 1.00 52.78 235 SER A CA 1
ATOM 1837 C C . SER A 1 235 ? 22.456 -17.183 -16.600 1.00 52.78 235 SER A C 1
ATOM 1839 O O . SER A 1 235 ? 22.751 -16.473 -17.556 1.00 52.78 235 SER A O 1
ATOM 1841 N N . SER A 1 236 ? 23.283 -18.145 -16.169 1.00 57.81 236 SER A N 1
ATOM 1842 C CA . SER A 1 236 ? 24.654 -18.294 -16.691 1.00 57.81 236 SER A CA 1
ATOM 1843 C C . SER A 1 236 ? 24.710 -18.875 -18.109 1.00 57.81 236 SER A C 1
ATOM 1845 O O . SER A 1 236 ? 25.575 -18.499 -18.898 1.00 57.81 236 SER A O 1
ATOM 1847 N N . ASN A 1 237 ? 23.774 -19.759 -18.465 1.00 67.31 237 ASN A N 1
ATOM 1848 C CA . ASN A 1 237 ? 23.780 -20.436 -19.765 1.00 67.31 237 ASN A CA 1
ATOM 1849 C C . ASN A 1 237 ? 23.378 -19.506 -20.923 1.00 67.31 237 ASN A C 1
ATOM 1851 O O . ASN A 1 237 ? 23.879 -19.649 -22.039 1.00 67.31 237 ASN A O 1
ATOM 1855 N N . PHE A 1 238 ? 22.509 -18.523 -20.669 1.00 60.28 238 PHE A N 1
ATOM 1856 C CA . PHE A 1 238 ? 22.090 -17.568 -21.695 1.00 60.28 238 PHE A CA 1
ATOM 1857 C C . PHE A 1 238 ? 23.215 -16.584 -22.041 1.00 60.28 238 PHE A C 1
ATOM 1859 O O . PHE A 1 238 ? 23.539 -16.412 -23.217 1.00 60.28 238 PHE A O 1
ATOM 1866 N N . GLU A 1 239 ? 23.876 -16.012 -21.032 1.00 69.88 239 GLU A N 1
ATOM 1867 C CA . GLU A 1 239 ? 24.979 -15.061 -21.225 1.00 69.88 239 GLU A CA 1
ATOM 1868 C C . GLU A 1 239 ? 26.177 -15.698 -21.944 1.00 69.88 239 GLU A C 1
ATOM 1870 O O . GLU A 1 239 ? 26.751 -15.095 -22.855 1.00 69.88 239 GLU A O 1
ATOM 1875 N N . GLN A 1 240 ? 26.502 -16.957 -21.627 1.00 68.94 240 GLN A N 1
ATOM 1876 C CA . GLN A 1 240 ? 27.563 -17.698 -22.317 1.00 68.94 240 GLN A CA 1
ATOM 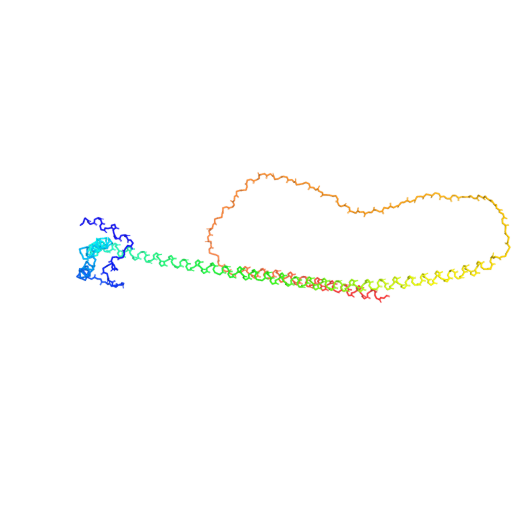1877 C C . GLN A 1 240 ? 27.246 -17.934 -23.802 1.00 68.94 240 GLN A C 1
ATOM 1879 O O . GLN A 1 240 ? 28.130 -17.794 -24.651 1.00 68.94 240 GLN A O 1
ATOM 1884 N N . SER A 1 241 ? 25.984 -18.221 -24.140 1.00 74.69 241 SER A N 1
ATOM 1885 C CA . SER A 1 241 ? 25.566 -18.436 -25.532 1.00 74.69 241 SER A CA 1
ATOM 1886 C C . SER A 1 241 ? 25.664 -17.164 -26.386 1.00 74.69 241 SER A C 1
ATOM 1888 O O . SER A 1 241 ? 26.104 -17.211 -27.538 1.00 74.69 241 SER A O 1
ATOM 1890 N N . VAL A 1 242 ? 25.321 -16.006 -25.812 1.00 79.88 242 VAL A N 1
ATOM 1891 C CA . VAL A 1 242 ? 25.383 -14.707 -26.494 1.00 79.88 242 VAL A CA 1
ATOM 1892 C C . VAL A 1 242 ? 26.837 -14.295 -26.726 1.00 79.88 242 VAL A C 1
ATOM 1894 O O . VAL A 1 242 ? 27.191 -13.870 -27.828 1.00 79.88 242 VAL A O 1
ATOM 1897 N N . LEU A 1 243 ? 27.702 -14.501 -25.729 1.00 79.62 243 LEU A N 1
ATOM 1898 C CA . LEU A 1 243 ? 29.138 -14.236 -25.840 1.00 79.62 243 LEU A CA 1
ATOM 1899 C C . LEU A 1 243 ? 29.822 -15.119 -26.891 1.00 79.62 243 LEU A C 1
ATOM 1901 O O . LEU A 1 243 ? 30.650 -14.623 -27.657 1.00 79.62 243 LEU A O 1
ATOM 1905 N N . ALA A 1 244 ? 29.458 -16.401 -26.977 1.00 83.75 244 ALA A N 1
ATOM 1906 C CA . AL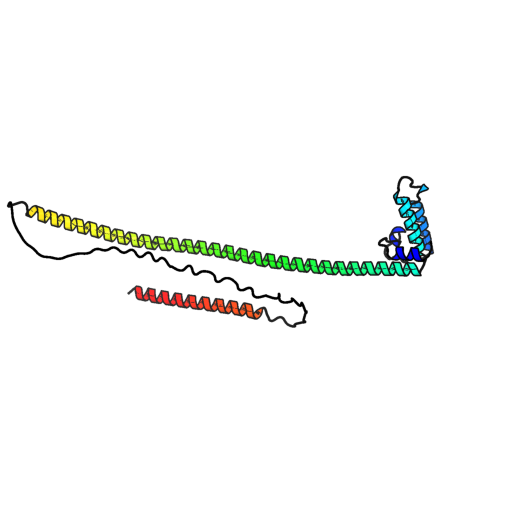A A 1 244 ? 29.973 -17.297 -28.012 1.00 83.75 244 ALA A CA 1
ATOM 1907 C C . ALA A 1 244 ? 29.582 -16.820 -29.422 1.00 83.75 244 ALA A C 1
ATOM 1909 O O . ALA A 1 244 ? 30.412 -16.801 -30.332 1.00 83.75 244 ALA A O 1
ATOM 1910 N N . ARG A 1 245 ? 28.341 -16.346 -29.592 1.00 87.06 245 ARG A N 1
ATOM 1911 C CA . ARG A 1 245 ? 27.842 -15.837 -30.878 1.00 87.06 245 ARG A CA 1
ATOM 1912 C C . ARG A 1 245 ? 28.515 -14.528 -31.301 1.00 87.06 245 ARG A C 1
ATOM 1914 O O . ARG A 1 245 ? 28.777 -14.328 -32.485 1.00 87.06 245 ARG A O 1
ATOM 1921 N N . LEU A 1 246 ? 28.824 -13.657 -30.340 1.00 84.38 246 LEU A N 1
ATOM 1922 C CA . LEU A 1 246 ? 29.588 -12.425 -30.562 1.00 84.38 246 LEU A CA 1
ATOM 1923 C C . LEU A 1 246 ? 31.029 -12.712 -30.993 1.00 84.38 246 LEU A C 1
ATOM 1925 O O . LEU A 1 246 ? 31.507 -12.097 -31.944 1.00 84.38 246 LEU A O 1
ATOM 1929 N N . LYS A 1 247 ? 31.696 -13.676 -30.348 1.00 89.56 247 LYS A N 1
ATOM 1930 C CA . LYS A 1 247 ? 33.054 -14.093 -30.728 1.00 89.56 247 LYS A CA 1
ATOM 1931 C C . LYS A 1 247 ? 33.098 -14.682 -32.138 1.00 89.56 247 LYS A C 1
ATOM 1933 O O . LYS A 1 247 ? 33.928 -14.255 -32.933 1.00 89.56 247 LYS A O 1
ATOM 1938 N N . ALA A 1 248 ? 32.149 -15.554 -32.485 1.00 90.38 248 ALA A N 1
ATOM 1939 C CA . ALA A 1 248 ? 32.059 -16.125 -33.831 1.00 90.38 248 ALA A CA 1
ATOM 1940 C C . ALA A 1 248 ? 31.891 -15.043 -34.917 1.00 90.38 248 ALA A C 1
ATOM 1942 O O . ALA A 1 248 ? 32.596 -15.060 -35.924 1.00 90.38 248 ALA A O 1
ATOM 1943 N N . LYS A 1 249 ? 31.033 -14.037 -34.682 1.00 90.38 249 LYS A N 1
ATOM 1944 C CA . LYS A 1 249 ? 30.875 -12.901 -35.609 1.00 90.38 249 LYS A CA 1
ATOM 1945 C C . LYS A 1 249 ? 32.143 -12.050 -35.744 1.00 90.38 249 LYS A C 1
ATOM 1947 O O . LYS A 1 249 ? 32.415 -11.531 -36.824 1.00 90.38 249 LYS A O 1
ATOM 1952 N N . GLN A 1 250 ? 32.914 -11.880 -34.670 1.00 84.94 250 GLN A N 1
ATOM 1953 C CA . GLN A 1 250 ? 34.182 -11.142 -34.725 1.00 84.94 250 GLN A CA 1
ATOM 1954 C C . GLN A 1 250 ? 35.264 -11.905 -35.498 1.00 84.94 250 GLN A C 1
ATOM 1956 O O . GLN A 1 250 ? 36.056 -11.286 -36.208 1.00 84.94 250 GLN A O 1
ATOM 1961 N N . GLU A 1 251 ? 35.286 -13.233 -35.399 1.00 90.38 251 GLU A N 1
ATOM 1962 C CA . GLU A 1 251 ? 36.208 -14.073 -36.164 1.00 90.38 251 GLU A CA 1
ATOM 1963 C C . GLU A 1 251 ? 35.873 -14.095 -37.657 1.00 90.38 251 GLU A C 1
ATOM 1965 O O . GLU A 1 251 ? 36.779 -13.948 -38.477 1.00 90.38 251 GLU A O 1
ATOM 1970 N N . GLU A 1 252 ? 34.593 -14.197 -38.030 1.00 90.38 252 GLU A N 1
ATOM 1971 C CA . GLU A 1 252 ? 34.181 -14.077 -39.437 1.00 90.38 252 GLU A CA 1
ATOM 1972 C C . GLU A 1 252 ? 34.551 -12.715 -40.026 1.00 90.38 252 GLU A C 1
ATOM 1974 O O . GLU A 1 252 ? 35.100 -12.649 -41.126 1.00 90.38 252 GLU A O 1
ATOM 1979 N N . LYS A 1 253 ? 34.338 -11.629 -39.270 1.00 91.62 253 LYS A N 1
ATOM 1980 C CA . LYS A 1 253 ? 34.737 -10.283 -39.697 1.00 91.62 253 LYS A CA 1
ATOM 1981 C C . LYS A 1 253 ? 36.243 -10.197 -39.970 1.00 91.62 253 LYS A C 1
ATOM 1983 O O . LYS A 1 253 ? 36.643 -9.658 -40.996 1.00 91.62 253 LYS A O 1
ATOM 1988 N N . ARG A 1 254 ? 37.077 -10.763 -39.089 1.00 92.31 254 ARG A N 1
ATOM 1989 C CA . ARG A 1 254 ? 38.539 -10.783 -39.270 1.00 92.31 254 ARG A CA 1
ATOM 1990 C C . ARG A 1 254 ? 38.970 -11.592 -40.492 1.00 92.31 254 ARG A C 1
ATOM 1992 O O . ARG A 1 254 ? 39.903 -11.186 -41.176 1.00 92.31 254 ARG A O 1
ATOM 1999 N N . LYS A 1 255 ? 38.306 -12.717 -40.773 1.00 94.50 255 LYS A N 1
ATOM 2000 C CA . LYS A 1 255 ? 38.592 -13.531 -41.966 1.00 94.50 255 LYS A CA 1
ATOM 2001 C C . LYS A 1 255 ? 38.263 -12.778 -43.254 1.00 94.50 255 LYS A C 1
ATOM 2003 O O . LYS A 1 255 ? 39.084 -12.768 -44.164 1.00 94.50 255 LYS A O 1
ATOM 2008 N N . LEU A 1 256 ? 37.116 -12.101 -43.298 1.00 88.06 256 LEU A N 1
ATOM 2009 C CA . LEU A 1 256 ? 36.727 -11.252 -44.428 1.00 88.06 256 LEU A CA 1
ATOM 2010 C C . LEU A 1 256 ? 37.703 -10.085 -44.633 1.00 88.06 256 LEU A C 1
ATOM 2012 O O . LEU A 1 256 ? 38.111 -9.822 -45.757 1.00 88.06 256 LEU A O 1
ATOM 2016 N N . GLU A 1 257 ? 38.140 -9.423 -43.558 1.00 89.00 257 GLU A N 1
ATOM 2017 C CA . GLU A 1 257 ? 39.145 -8.351 -43.641 1.00 89.00 257 GLU A CA 1
ATOM 2018 C C . GLU A 1 257 ? 40.494 -8.854 -44.182 1.00 89.00 257 GLU A C 1
ATOM 2020 O O . GLU A 1 257 ? 41.148 -8.154 -44.953 1.00 89.00 257 GLU A O 1
ATOM 2025 N N . GLN A 1 258 ? 40.911 -10.068 -43.812 1.00 89.25 258 GLN A N 1
ATOM 2026 C CA . GLN A 1 258 ? 42.132 -10.676 -44.344 1.00 89.25 258 GLN A CA 1
ATOM 2027 C C . GLN A 1 258 ? 41.999 -11.033 -45.826 1.00 89.25 258 GLN A C 1
ATOM 2029 O O . GLN A 1 258 ? 42.927 -10.750 -46.576 1.00 89.25 258 GLN A O 1
ATOM 2034 N N . GLN A 1 259 ? 40.855 -11.582 -46.246 1.00 86.06 259 GLN A N 1
ATOM 2035 C CA . GLN A 1 259 ? 40.579 -11.896 -47.653 1.00 86.06 259 GLN A CA 1
ATOM 2036 C C . GLN A 1 259 ? 40.575 -10.644 -48.533 1.00 86.06 259 GLN A C 1
ATOM 2038 O O . GLN A 1 259 ? 41.232 -10.621 -49.569 1.00 86.06 259 GLN A O 1
ATOM 2043 N N . ILE A 1 260 ? 39.914 -9.571 -48.089 1.00 85.44 260 ILE A N 1
ATOM 2044 C CA . ILE A 1 260 ? 39.905 -8.297 -48.820 1.00 85.44 260 ILE A CA 1
ATOM 2045 C C . ILE A 1 260 ? 41.330 -7.749 -48.944 1.00 85.44 260 ILE A C 1
ATOM 2047 O O . ILE A 1 260 ? 41.738 -7.311 -50.012 1.00 85.44 260 ILE A O 1
ATOM 2051 N N . ARG A 1 261 ? 42.129 -7.823 -47.874 1.00 86.69 261 ARG A N 1
ATOM 2052 C CA . ARG A 1 261 ? 43.515 -7.342 -47.888 1.00 86.69 261 ARG A CA 1
ATOM 2053 C C . ARG A 1 261 ? 44.414 -8.128 -48.844 1.00 86.69 261 ARG A C 1
ATOM 2055 O O . ARG A 1 261 ? 45.331 -7.545 -49.414 1.00 86.69 261 ARG A O 1
ATOM 2062 N N . THR A 1 262 ? 44.192 -9.434 -48.987 1.00 82.44 262 THR A N 1
ATOM 2063 C CA . THR A 1 262 ? 44.937 -10.263 -49.944 1.00 82.44 262 THR A CA 1
ATOM 2064 C C . THR A 1 262 ? 44.498 -9.989 -51.380 1.00 82.44 262 THR A C 1
ATOM 2066 O O . THR A 1 262 ? 45.357 -9.814 -52.234 1.00 82.44 262 THR A O 1
ATOM 2069 N N . GLU A 1 263 ? 43.195 -9.831 -51.631 1.00 80.56 263 GLU A N 1
ATOM 2070 C CA . GLU A 1 263 ? 42.673 -9.467 -52.958 1.00 80.56 263 GLU A CA 1
ATOM 2071 C C . GLU A 1 263 ? 43.132 -8.061 -53.395 1.00 80.56 263 GLU A C 1
ATOM 2073 O O . GLU A 1 263 ? 43.491 -7.855 -54.552 1.00 80.56 263 GLU A O 1
ATOM 2078 N N . GLU A 1 264 ? 43.199 -7.093 -52.473 1.00 78.00 264 GLU A N 1
ATOM 2079 C CA . GLU A 1 264 ? 43.735 -5.749 -52.746 1.00 78.00 264 GLU A CA 1
ATOM 2080 C C . GLU A 1 264 ? 45.246 -5.754 -53.035 1.00 78.00 264 GLU A C 1
ATOM 2082 O O . GLU A 1 264 ? 45.721 -4.918 -53.804 1.00 78.00 264 GLU A O 1
ATOM 2087 N N . ALA A 1 265 ? 46.006 -6.680 -52.440 1.00 73.00 265 ALA A N 1
ATOM 2088 C CA . ALA A 1 265 ? 47.436 -6.830 -52.706 1.00 73.00 265 ALA A CA 1
ATOM 2089 C C . ALA A 1 265 ? 47.711 -7.500 -54.065 1.00 73.00 265 ALA A C 1
ATOM 2091 O O . ALA A 1 265 ? 48.682 -7.143 -54.728 1.00 73.00 265 ALA A O 1
ATOM 2092 N N . GLU A 1 266 ? 46.851 -8.429 -54.489 1.00 70.94 266 GLU A N 1
ATOM 2093 C CA . GLU A 1 266 ? 46.942 -9.118 -55.784 1.00 70.94 266 GLU A CA 1
ATOM 2094 C C . GLU A 1 266 ? 46.408 -8.267 -56.951 1.00 70.94 266 GLU A C 1
ATOM 2096 O O . GLU A 1 266 ? 46.881 -8.395 -58.075 1.00 70.94 266 GLU A O 1
ATOM 2101 N N . GLY A 1 267 ? 45.472 -7.344 -56.702 1.00 59.44 267 GLY A N 1
ATOM 2102 C CA . GLY A 1 267 ? 44.955 -6.408 -57.713 1.00 59.44 267 GLY A CA 1
ATOM 2103 C C . GLY A 1 267 ? 45.842 -5.184 -57.992 1.00 59.44 267 GLY A C 1
ATOM 2104 O O . GLY A 1 267 ? 45.478 -4.351 -58.823 1.00 59.44 267 GLY A O 1
ATOM 2105 N N . ALA A 1 268 ? 46.968 -5.040 -57.283 1.00 55.41 268 ALA A N 1
ATOM 2106 C CA . ALA A 1 268 ? 47.901 -3.913 -57.398 1.00 55.41 268 ALA A CA 1
ATOM 2107 C C . ALA A 1 268 ? 49.187 -4.234 -58.195 1.00 55.41 268 ALA A C 1
ATOM 2109 O O . ALA A 1 268 ? 50.076 -3.380 -58.272 1.00 55.41 268 ALA A O 1
ATOM 2110 N N . THR A 1 269 ? 49.286 -5.435 -58.776 1.00 45.31 269 THR A N 1
ATOM 2111 C CA . THR A 1 269 ? 50.366 -5.888 -59.676 1.00 45.31 269 THR A CA 1
ATOM 2112 C C . THR A 1 269 ? 49.865 -6.023 -61.103 1.00 45.31 269 THR A C 1
ATOM 2114 O O . THR A 1 269 ? 50.580 -5.562 -62.018 1.00 45.31 269 THR A O 1
#

Secondary structure (DSSP, 8-state):
--HHHHHHHHTSSS-HHHHTTPPTTPPPPHHHHHHHHHHHHHHS-TTT-TT-HHHHHHHHHHHHHHHHHHSHHHHHHHHHHHHHHHHHHHHHHHHHHHHHHHHHHHHHHHHHHHHHHHHHHHHHHHHHHHHHHHHHHHHHHHHHHHHHHHHHHHHHHHHHHHHHHHHHHHHHHTS-SS-----------------------PPP--PPPPP------PPP-------------SHHHHHHHHHHHHHHHHHHHHHHHHHHHHHHHHTT-

Solvent-accessible surface area (backbone atoms only — not comparable to full-atom values): 16366 Å² total; per-residue (Å²): 131,67,73,74,63,46,52,60,58,29,70,46,93,73,60,49,54,57,69,42,65,48,63,91,91,62,88,74,52,68,71,51,51,56,52,31,42,56,57,41,43,72,73,31,32,46,89,83,36,76,89,41,78,62,25,50,55,52,39,52,51,49,52,51,34,50,56,35,64,63,37,69,71,43,30,51,50,24,54,51,46,48,52,53,50,52,52,51,50,52,52,50,50,53,51,50,51,51,51,51,50,53,51,50,54,50,51,51,50,52,51,51,53,53,49,52,53,49,54,52,52,54,52,48,53,52,50,52,52,52,51,51,52,53,49,52,55,52,51,51,55,50,50,56,51,51,53,50,53,50,48,51,52,51,51,50,52,49,53,48,51,49,51,50,49,51,52,50,52,57,53,53,69,74,61,78,72,87,84,84,89,83,89,82,85,89,88,80,90,82,85,88,81,86,83,90,79,89,81,82,85,78,86,86,78,93,76,81,83,82,79,84,77,94,70,88,78,74,76,82,80,84,74,87,71,89,73,92,76,81,77,97,68,74,70,62,63,54,56,52,52,53,51,52,54,53,50,52,52,53,51,54,51,51,52,52,54,50,51,51,54,50,53,57,60,64,74,72,115